Protein AF-A0A0C9ZRX8-F1 (afdb_monomer_lite)

Secondary structure (DSSP, 8-state):
-----------PPP-PPPP-------------------------PPTT-S-TTSB--SSTT----BPP-SS-EEEE----GGGS----EEEE-HHHHHHHHHHHHHHHHHHHHHHHHHHHHHHHHHHS---STTSSSS-------------------------------------------SS-PPPHHHHHHHHHHHHHHHHH-TTS----S--

Sequence (215 aa):
MPSRKQAQLCKCSPYSSPLHPHRTQSHSQRTIMIFFSRKTKTSSLPPGWPSPYHNKCSQRDCLFPNSPQTVKGVYQCRGVPGGFYCEGTYKISSSRAQESERYLKEMAARCRAVEEEQRKRTVSEMRRPDLGHRRRDVGPVHYNALDDRTRSAYGQPPRTVAVRPNETRRPQIAISRRPSYAGHKPSQTQIEQEYMTDQIMMHLYPERQIHPRWI

Foldseek 3Di:
DDDDDDDDDDDDDDDDDDDDDDDDDDDDPPPPPPPPPPPPPQPCQDPPQVDSQFFDWPDPPQNDRHQHALDFDKAADQDQPPNHGDRTITGADNVSSPVSVVVVVVVVVVVVVVVVVVVVVVVVVVVPPPPVVVPPPPPPDPPPDDDDDDDDDDDDDDDDDDDDPDDDPDDDPPDDPDPPPPDDDDDPVVLVVLVVVLVVVCVVCVVDPRDRPPD

Organism: NCBI:txid765257

pLDDT: mean 74.73, std 19.24, range [42.84, 98.44]

Radius of gyration: 34.71 Å; chains: 1; bounding box: 79×66×92 Å

Structure (mmCIF, N/CA/C/O backbone):
data_AF-A0A0C9ZRX8-F1
#
_entry.id   AF-A0A0C9ZRX8-F1
#
loop_
_atom_site.group_PDB
_atom_site.id
_atom_site.type_symbol
_atom_site.label_atom_id
_atom_site.label_alt_id
_atom_site.label_comp_id
_atom_site.label_asym_id
_atom_site.label_entity_id
_atom_site.label_seq_id
_atom_site.pdbx_PDB_ins_code
_atom_site.Cartn_x
_atom_site.Cartn_y
_atom_site.Cartn_z
_atom_site.occupancy
_atom_site.B_iso_or_equiv
_atom_site.auth_seq_id
_atom_site.auth_comp_id
_atom_site.auth_asym_id
_atom_site.auth_atom_id
_atom_site.pdbx_PDB_model_num
ATOM 1 N N . MET A 1 1 ? -3.806 40.643 -25.838 1.00 44.88 1 MET A N 1
ATOM 2 C CA . MET A 1 1 ? -3.869 41.011 -24.407 1.00 44.88 1 MET A CA 1
ATOM 3 C C . MET A 1 1 ? -3.624 39.767 -23.548 1.00 44.88 1 MET A C 1
ATOM 5 O O . MET A 1 1 ? -4.585 39.065 -23.260 1.00 44.88 1 MET A O 1
ATOM 9 N N . PRO A 1 2 ? -2.373 39.400 -23.206 1.00 49.66 2 PRO A N 1
ATOM 10 C CA . PRO A 1 2 ? -2.120 38.228 -22.372 1.00 49.66 2 PRO A CA 1
ATOM 11 C C . PRO A 1 2 ? -2.154 38.586 -20.878 1.00 49.66 2 PRO A C 1
ATOM 13 O O . PRO A 1 2 ? -1.463 39.489 -20.411 1.00 49.66 2 PRO A O 1
ATOM 16 N N . SER A 1 3 ? -2.976 37.844 -20.138 1.00 55.38 3 SER A N 1
ATOM 17 C CA . SER A 1 3 ? -3.181 37.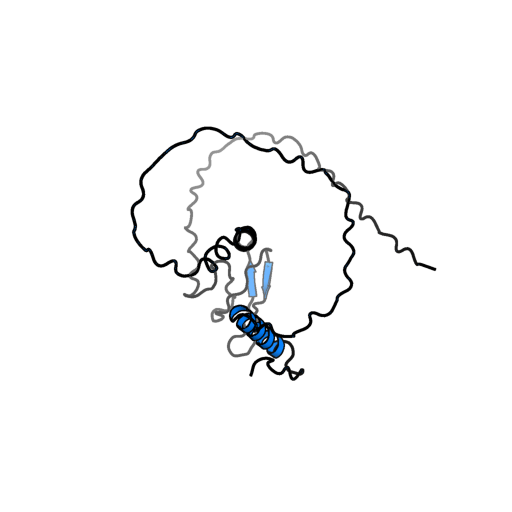959 -18.695 1.00 55.38 3 SER A CA 1
ATOM 18 C C . SER A 1 3 ? -2.001 37.351 -17.925 1.00 55.38 3 SER A C 1
ATOM 20 O O . SER A 1 3 ? -1.803 36.135 -17.932 1.00 55.38 3 SER A O 1
ATOM 22 N N . ARG A 1 4 ? -1.221 38.192 -17.233 1.00 59.25 4 ARG A N 1
ATOM 23 C CA . ARG A 1 4 ? -0.190 37.786 -16.259 1.00 59.25 4 ARG A CA 1
ATOM 24 C C . ARG A 1 4 ? -0.863 37.175 -15.026 1.00 59.25 4 ARG A C 1
ATOM 26 O O . ARG A 1 4 ? -1.506 37.891 -14.265 1.00 59.25 4 ARG A O 1
ATOM 33 N N . LYS A 1 5 ? -0.684 35.873 -14.789 1.00 59.38 5 LYS A N 1
ATOM 34 C CA . LYS A 1 5 ? -0.977 35.258 -13.485 1.00 59.38 5 LYS A CA 1
ATOM 35 C C . LYS A 1 5 ? 0.242 35.419 -12.574 1.00 59.38 5 LYS A C 1
ATOM 37 O O . LYS A 1 5 ? 1.332 34.961 -12.907 1.00 59.38 5 LYS A O 1
ATOM 42 N N . GLN A 1 6 ? 0.043 36.124 -11.463 1.00 57.62 6 GLN A N 1
ATOM 43 C CA . GLN A 1 6 ? 1.016 36.307 -10.388 1.00 57.62 6 GLN A CA 1
ATOM 44 C C . GLN A 1 6 ? 1.270 34.972 -9.679 1.00 57.62 6 GLN A C 1
ATOM 46 O O . GLN A 1 6 ? 0.332 34.290 -9.274 1.00 57.62 6 GLN A O 1
ATOM 51 N N . ALA A 1 7 ? 2.543 34.620 -9.514 1.00 53.75 7 ALA A N 1
ATOM 52 C CA . ALA A 1 7 ? 2.975 33.541 -8.640 1.00 53.75 7 ALA A CA 1
ATOM 53 C C . ALA A 1 7 ? 3.062 34.077 -7.202 1.00 53.75 7 ALA A C 1
ATOM 55 O O . ALA A 1 7 ? 3.871 34.959 -6.910 1.00 53.75 7 ALA A O 1
ATOM 56 N N . GLN A 1 8 ? 2.217 33.562 -6.309 1.00 62.91 8 GLN A N 1
ATOM 57 C CA . GLN A 1 8 ? 2.329 33.785 -4.869 1.00 62.91 8 GLN A CA 1
ATOM 58 C C . GLN A 1 8 ? 3.505 32.967 -4.325 1.00 62.91 8 GLN A C 1
ATOM 60 O O . GLN A 1 8 ? 3.462 31.739 -4.291 1.00 62.91 8 GLN A O 1
ATOM 65 N N . LEU A 1 9 ? 4.562 33.662 -3.900 1.00 57.22 9 LEU A N 1
ATOM 66 C CA . LEU A 1 9 ? 5.625 33.092 -3.079 1.00 57.22 9 LEU A CA 1
ATOM 67 C C . LEU A 1 9 ? 5.077 32.776 -1.679 1.00 57.22 9 LEU A C 1
ATOM 69 O O . LEU A 1 9 ? 4.759 33.683 -0.908 1.00 57.22 9 LEU A O 1
ATOM 73 N N . CYS A 1 10 ? 5.039 31.493 -1.327 1.00 50.34 10 CYS A N 1
ATOM 74 C CA . CYS A 1 10 ? 4.860 31.045 0.050 1.00 50.34 10 CYS A CA 1
ATOM 75 C C . CYS A 1 10 ? 6.115 31.386 0.869 1.00 50.34 10 CYS A C 1
ATOM 77 O O . CYS A 1 10 ? 7.177 30.792 0.686 1.00 50.34 10 CYS A O 1
ATOM 79 N N . LYS A 1 11 ? 5.990 32.355 1.782 1.00 55.03 11 LYS A N 1
ATOM 80 C CA . LYS A 1 11 ? 7.009 32.683 2.785 1.00 55.03 11 LYS A CA 1
ATOM 81 C C . LYS A 1 11 ? 7.043 31.573 3.839 1.00 55.03 11 LYS A C 1
ATOM 83 O O . LYS A 1 11 ? 6.098 31.423 4.608 1.00 55.03 11 LYS A O 1
ATOM 88 N N . CYS A 1 12 ? 8.126 30.802 3.880 1.00 43.06 12 CYS A N 1
ATOM 89 C CA . CYS A 1 12 ? 8.420 29.922 5.008 1.00 43.06 12 CYS A CA 1
ATOM 90 C C . CYS A 1 12 ? 8.906 30.783 6.181 1.00 43.06 12 CYS A C 1
ATOM 92 O O . CYS A 1 12 ? 9.910 31.484 6.061 1.00 43.06 12 CYS A O 1
ATOM 94 N N . SER A 1 13 ? 8.168 30.754 7.288 1.00 58.28 13 SER A N 1
ATOM 95 C CA . SER A 1 13 ? 8.536 31.415 8.542 1.00 58.28 13 SER A CA 1
ATOM 96 C C . SER A 1 13 ? 9.528 30.534 9.318 1.00 58.28 13 SER A C 1
ATOM 98 O O . SER A 1 13 ? 9.243 29.345 9.491 1.00 58.28 13 SER A O 1
ATOM 100 N N . PRO A 1 14 ? 10.678 31.051 9.785 1.00 62.19 14 PRO A N 1
ATOM 101 C CA . PRO A 1 14 ? 11.584 30.294 10.637 1.00 62.19 14 PRO A CA 1
ATOM 102 C C . PRO A 1 14 ? 11.031 30.247 12.067 1.00 62.19 14 PRO A C 1
ATOM 104 O O . PRO A 1 14 ? 10.885 31.269 12.734 1.00 62.19 14 PRO A O 1
ATOM 107 N N . TYR 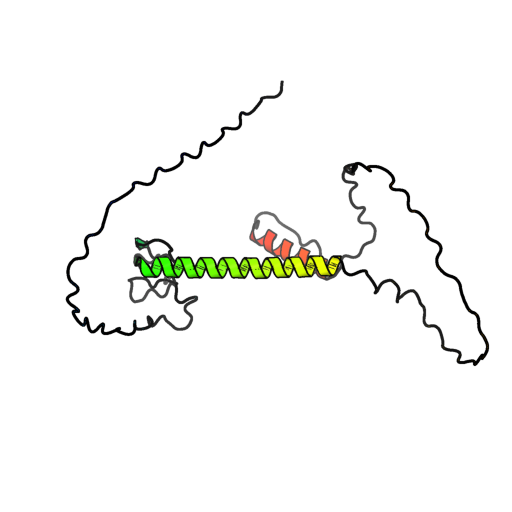A 1 15 ? 10.708 29.041 12.533 1.00 53.38 15 TYR A N 1
ATOM 108 C CA . TYR A 1 15 ? 10.350 28.781 13.923 1.00 53.38 15 TYR A CA 1
ATOM 109 C C . TYR A 1 15 ? 11.575 29.013 14.818 1.00 53.38 15 TYR A C 1
ATOM 111 O O . TYR A 1 15 ? 12.566 28.289 14.739 1.00 53.38 15 TYR A O 1
ATOM 119 N N . SER A 1 16 ? 11.484 30.032 15.667 1.00 55.81 16 SER A N 1
ATOM 120 C CA . SER A 1 16 ? 12.405 30.304 16.765 1.00 55.81 16 SER A CA 1
ATOM 121 C C . SER A 1 16 ? 12.321 29.195 17.816 1.00 55.81 16 SER A C 1
ATOM 123 O O . SER A 1 16 ? 11.257 28.947 18.385 1.00 55.81 16 SER A O 1
ATOM 125 N N . SER A 1 17 ? 13.445 28.536 18.093 1.00 60.28 17 SER A N 1
ATOM 126 C CA . SER A 1 17 ? 13.58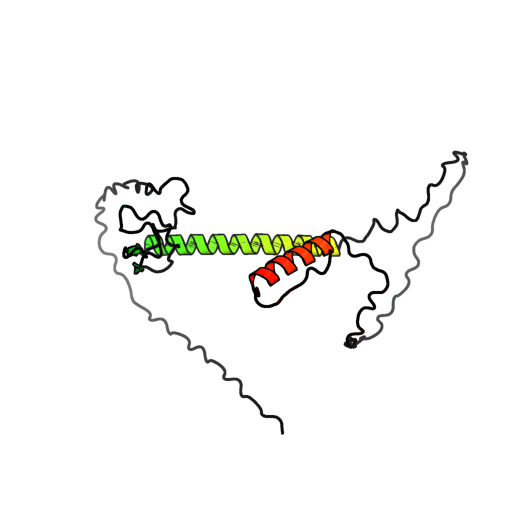3 27.577 19.193 1.00 60.28 17 SER A CA 1
ATOM 127 C C . SER A 1 17 ? 13.720 28.304 20.540 1.00 60.28 17 SER A C 1
ATOM 129 O O . SER A 1 17 ? 14.569 29.191 20.648 1.00 60.28 17 SER A O 1
ATOM 131 N N . PRO A 1 18 ? 12.973 27.920 21.593 1.00 65.06 18 PRO A N 1
ATOM 132 C CA . PRO A 1 18 ? 13.229 28.389 22.949 1.00 65.06 18 PRO A CA 1
ATOM 133 C C . PRO A 1 18 ? 14.404 27.628 23.576 1.00 65.06 18 PRO A C 1
ATOM 135 O O . PRO A 1 18 ? 14.411 26.397 23.637 1.00 65.06 18 PRO A O 1
ATOM 138 N N . LEU A 1 19 ? 15.382 28.378 24.082 1.00 61.59 19 LEU A N 1
ATOM 139 C CA . LEU A 1 19 ? 16.383 27.908 25.036 1.00 61.59 19 LEU A CA 1
ATOM 140 C C . LEU A 1 19 ? 15.685 27.605 26.370 1.00 61.59 19 LEU A C 1
ATOM 142 O O . LEU A 1 19 ? 15.079 28.500 26.955 1.00 61.59 19 LEU A O 1
ATOM 146 N N . HIS A 1 20 ? 15.797 26.370 26.866 1.00 55.44 20 HIS A N 1
ATOM 147 C CA . HIS A 1 20 ? 15.449 26.038 28.250 1.00 55.44 20 HIS A CA 1
ATOM 148 C C . HIS A 1 20 ? 16.690 25.643 29.068 1.00 55.44 20 HIS A C 1
ATOM 150 O O . HIS A 1 20 ? 17.634 25.073 28.514 1.00 55.44 20 HIS A O 1
ATOM 156 N N . PRO A 1 21 ? 16.697 25.966 30.376 1.00 64.31 21 PRO A N 1
ATOM 157 C CA . PRO A 1 21 ? 17.898 26.042 31.193 1.00 64.31 21 PRO A CA 1
ATOM 158 C C . PRO A 1 21 ? 18.238 24.745 31.943 1.00 64.31 21 PRO A C 1
ATOM 160 O O . PRO A 1 21 ? 17.415 23.852 32.129 1.00 64.31 21 PRO A O 1
ATOM 163 N N . HIS A 1 22 ? 19.499 24.720 32.380 1.00 53.28 22 HIS A N 1
ATOM 164 C CA . HIS A 1 22 ? 20.149 23.904 33.407 1.00 53.28 22 HIS A CA 1
ATOM 165 C C . HIS A 1 22 ? 19.280 22.911 34.198 1.00 53.28 22 HIS A C 1
ATOM 167 O O . HIS A 1 22 ? 18.469 23.277 35.047 1.00 53.28 22 HIS A O 1
ATOM 173 N N . ARG A 1 23 ? 19.588 21.622 34.006 1.00 58.38 23 ARG A N 1
ATOM 174 C CA . ARG A 1 23 ? 19.149 20.514 34.857 1.00 58.38 23 ARG A CA 1
ATOM 175 C C . ARG A 1 23 ? 20.171 20.300 35.975 1.00 58.38 23 ARG A C 1
ATOM 177 O O . ARG A 1 23 ? 21.297 19.880 35.717 1.00 58.38 23 ARG A O 1
ATOM 184 N N . THR A 1 24 ? 19.770 20.583 37.207 1.00 58.72 24 THR A N 1
ATOM 185 C CA . THR A 1 24 ? 20.505 20.239 38.426 1.00 58.72 24 THR A CA 1
ATOM 186 C C . THR A 1 24 ? 20.526 18.719 38.621 1.00 58.72 24 THR A C 1
ATOM 188 O O . THR A 1 24 ? 19.522 18.026 38.448 1.00 58.72 24 THR A O 1
ATOM 191 N N . GLN A 1 25 ? 21.707 18.183 38.936 1.00 56.34 25 GLN A N 1
ATOM 192 C CA . GL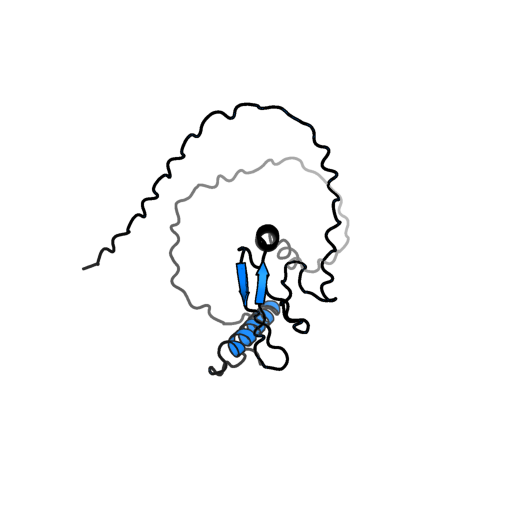N A 1 25 ? 21.912 16.782 39.296 1.00 56.34 25 GLN A CA 1
ATOM 193 C C . GLN A 1 25 ? 21.434 16.566 40.737 1.00 56.34 25 GLN A C 1
ATOM 195 O O . GLN A 1 25 ? 22.076 17.037 41.671 1.00 56.34 25 GLN A O 1
ATOM 200 N N . SER A 1 26 ? 20.336 15.833 40.932 1.00 56.06 26 SER A N 1
ATOM 201 C CA . SER A 1 26 ? 19.956 15.315 42.249 1.00 56.06 26 SER A CA 1
ATOM 202 C C . SER A 1 26 ? 19.976 13.788 42.248 1.00 56.06 26 SER A C 1
ATOM 204 O O . SER A 1 26 ? 19.145 13.140 41.616 1.00 56.06 26 SER A O 1
ATOM 206 N N . HIS A 1 27 ? 20.947 13.255 42.984 1.00 51.69 27 HIS A N 1
ATOM 207 C CA . HIS A 1 27 ? 20.868 12.038 43.788 1.00 51.69 27 HIS A CA 1
ATOM 208 C C . HIS A 1 27 ? 20.319 10.765 43.110 1.00 51.69 27 HIS A C 1
ATOM 210 O O . HIS A 1 27 ? 19.132 10.449 43.128 1.00 51.69 27 HIS A O 1
ATOM 216 N N . SER A 1 28 ? 21.254 9.979 42.572 1.00 55.22 28 SER A N 1
ATOM 217 C CA . SER A 1 28 ? 21.051 8.628 42.049 1.00 55.22 28 SER A CA 1
ATOM 218 C C . SER A 1 28 ? 20.851 7.618 43.189 1.00 55.22 28 SER A C 1
ATOM 220 O O . SER A 1 28 ? 21.789 6.921 43.576 1.00 55.22 28 SER A O 1
ATOM 222 N N . GLN A 1 29 ? 19.621 7.472 43.684 1.00 61.34 29 GLN A N 1
ATOM 223 C CA . GLN A 1 29 ? 19.220 6.221 44.330 1.00 61.34 29 GLN A CA 1
ATOM 224 C C . GLN A 1 29 ? 18.995 5.175 43.230 1.00 61.34 29 GLN A C 1
ATOM 226 O O . GLN A 1 29 ? 18.046 5.252 42.451 1.00 61.34 29 GLN A O 1
ATOM 231 N N . ARG A 1 30 ? 19.924 4.218 43.118 1.00 59.44 30 ARG A N 1
ATOM 232 C CA . ARG A 1 30 ? 19.828 3.067 42.210 1.00 59.44 30 ARG A CA 1
ATOM 233 C C . ARG A 1 30 ? 18.758 2.103 42.726 1.00 59.44 30 ARG A C 1
ATOM 235 O O . ARG A 1 30 ? 19.070 1.081 43.328 1.00 59.44 30 ARG A O 1
ATOM 242 N N . THR A 1 31 ? 17.490 2.413 42.483 1.00 63.62 31 THR A N 1
ATOM 243 C CA . THR A 1 31 ? 16.425 1.413 42.562 1.00 63.62 31 THR A CA 1
ATOM 244 C C . THR A 1 31 ? 16.659 0.419 41.429 1.00 63.62 31 THR A C 1
ATOM 246 O O . THR A 1 31 ? 16.511 0.756 40.253 1.00 63.62 31 THR A O 1
ATOM 249 N N . ILE A 1 32 ? 17.068 -0.803 41.776 1.00 56.53 32 ILE A N 1
ATOM 250 C CA . ILE A 1 32 ? 17.116 -1.943 40.858 1.00 56.53 32 ILE A CA 1
ATOM 251 C C . ILE A 1 32 ? 15.662 -2.274 40.511 1.00 56.53 32 ILE A C 1
ATOM 253 O O . ILE A 1 32 ? 15.016 -3.112 41.132 1.00 56.53 32 ILE A O 1
ATOM 257 N N . MET A 1 33 ? 15.113 -1.549 39.539 1.00 63.91 33 MET A N 1
ATOM 258 C CA . MET A 1 33 ? 13.872 -1.915 38.879 1.00 63.91 33 MET A CA 1
ATOM 259 C C . MET A 1 33 ? 14.194 -3.182 38.096 1.00 63.91 33 MET A C 1
ATOM 261 O O . MET A 1 33 ? 14.762 -3.124 37.006 1.00 63.91 33 MET A O 1
ATOM 265 N N . ILE A 1 34 ? 13.896 -4.337 38.690 1.00 61.91 34 ILE A N 1
ATOM 266 C CA . ILE A 1 34 ? 13.874 -5.619 37.992 1.00 61.91 34 ILE A CA 1
ATOM 267 C C . ILE A 1 34 ? 12.776 -5.485 36.935 1.00 61.91 34 ILE A C 1
ATOM 269 O O . ILE A 1 34 ? 11.598 -5.747 37.179 1.00 61.91 34 ILE A O 1
ATOM 273 N N . PHE A 1 35 ? 13.158 -4.987 35.759 1.00 58.03 35 PHE A N 1
ATOM 274 C CA . PHE A 1 35 ? 12.325 -4.994 34.575 1.00 58.03 35 PHE A CA 1
ATOM 275 C C . PHE A 1 35 ? 12.169 -6.457 34.189 1.00 58.03 35 PHE A C 1
ATOM 277 O O . PHE A 1 35 ? 12.980 -7.027 33.461 1.00 58.03 35 PHE A O 1
ATOM 284 N N . PHE A 1 36 ? 11.108 -7.078 34.700 1.00 60.22 36 PHE A N 1
ATOM 285 C CA . PHE A 1 36 ? 10.533 -8.250 34.075 1.00 60.22 36 PHE A CA 1
ATOM 286 C C . PHE A 1 36 ? 10.137 -7.823 32.664 1.00 60.22 36 PHE A C 1
ATOM 288 O O . PHE A 1 36 ? 9.025 -7.344 32.435 1.00 60.22 36 PHE A O 1
ATOM 295 N N . SER A 1 37 ? 11.078 -7.960 31.729 1.00 55.59 37 SER A N 1
ATOM 296 C CA . SER A 1 37 ? 10.858 -7.917 30.293 1.00 55.59 37 SER A CA 1
ATOM 297 C C . SER A 1 37 ? 9.909 -9.059 29.977 1.00 55.59 37 SER A C 1
ATOM 299 O O . SER A 1 37 ? 10.321 -10.153 29.591 1.00 55.59 37 SER A O 1
ATOM 301 N N . ARG A 1 38 ? 8.616 -8.830 30.234 1.00 63.84 38 ARG A N 1
ATOM 302 C CA . ARG A 1 38 ? 7.536 -9.699 29.796 1.00 63.84 38 ARG A CA 1
ATOM 303 C C . ARG A 1 38 ? 7.706 -9.734 28.293 1.00 63.84 38 ARG A C 1
ATOM 305 O O . ARG A 1 38 ? 7.379 -8.751 27.632 1.00 63.84 38 ARG A O 1
ATOM 312 N N . LYS A 1 39 ? 8.301 -10.822 27.790 1.00 58.47 39 LYS A N 1
ATOM 313 C CA . LYS A 1 39 ? 8.404 -11.110 26.361 1.00 58.47 39 LYS A CA 1
ATOM 314 C C . LYS A 1 39 ? 7.028 -10.800 25.806 1.00 58.47 39 LYS A C 1
ATOM 316 O O . LYS A 1 39 ? 6.049 -11.424 26.224 1.00 58.47 39 LYS A O 1
ATOM 321 N N . THR A 1 40 ? 6.941 -9.739 25.010 1.00 59.38 40 THR A N 1
ATOM 322 C CA . THR A 1 40 ? 5.691 -9.318 24.402 1.00 59.38 40 THR A CA 1
ATOM 323 C C . THR A 1 40 ? 5.203 -10.546 23.665 1.00 59.38 40 THR A C 1
ATOM 325 O O . THR A 1 40 ? 5.886 -11.027 22.766 1.00 59.38 40 THR A O 1
ATOM 328 N N . LYS A 1 41 ? 4.106 -11.151 24.145 1.00 61.88 41 LYS A N 1
ATOM 329 C CA . LYS A 1 41 ? 3.517 -12.314 23.486 1.00 61.88 41 LYS A CA 1
ATOM 330 C C . LYS A 1 41 ? 3.282 -11.855 22.061 1.00 61.88 41 LYS A C 1
ATOM 332 O O . LYS A 1 41 ? 2.459 -10.962 21.856 1.00 61.88 41 LYS A O 1
ATOM 337 N N . THR A 1 42 ? 4.081 -12.369 21.128 1.00 61.88 42 THR A N 1
ATOM 338 C CA . THR A 1 42 ? 3.953 -12.103 19.702 1.00 61.88 42 THR A CA 1
ATOM 339 C C . THR A 1 42 ? 2.488 -12.347 19.420 1.00 61.88 42 THR A C 1
ATOM 341 O O . THR A 1 42 ? 2.012 -13.456 19.669 1.00 61.88 42 THR A O 1
ATOM 344 N N . SER A 1 43 ? 1.736 -11.284 19.113 1.00 62.09 43 SER A N 1
ATOM 345 C CA . SER A 1 43 ? 0.282 -11.391 19.040 1.00 62.09 43 SER A CA 1
ATOM 346 C C . SER A 1 43 ? -0.016 -12.551 18.109 1.00 62.09 43 SER A C 1
ATOM 348 O O . SER A 1 43 ? 0.500 -12.544 16.989 1.00 62.09 43 SER A O 1
ATOM 350 N N . SER A 1 44 ? -0.750 -13.554 18.591 1.00 71.75 44 SER A N 1
ATOM 351 C CA . SER A 1 44 ? -1.105 -14.744 17.823 1.00 71.75 44 SER A CA 1
ATOM 352 C C . SER A 1 44 ? -2.096 -14.327 16.740 1.00 71.75 44 SER A C 1
ATOM 354 O O . SER A 1 44 ? -3.308 -14.511 16.862 1.00 71.75 44 SER A O 1
ATOM 356 N N . LEU A 1 45 ? -1.584 -13.629 15.731 1.00 82.00 45 LEU A N 1
A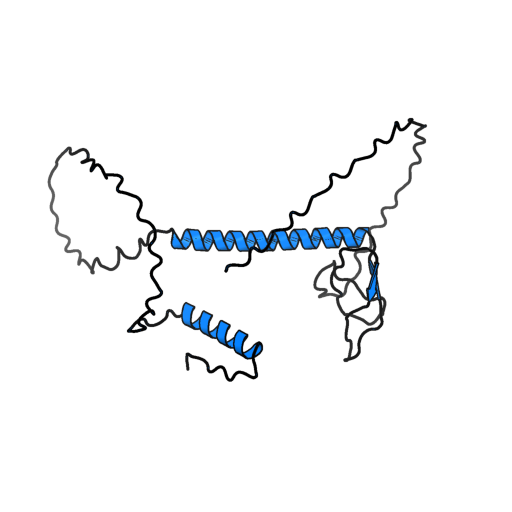TOM 357 C CA . LEU A 1 45 ? -2.321 -13.309 14.531 1.00 82.00 45 LEU A CA 1
ATOM 358 C C . LEU A 1 45 ? -2.604 -14.640 13.827 1.00 82.00 45 LEU A C 1
ATOM 360 O O . LEU A 1 45 ? -1.743 -15.526 13.846 1.00 82.00 45 LEU A O 1
ATOM 364 N N . PRO A 1 46 ? -3.801 -14.809 13.251 1.00 83.56 46 PRO A N 1
ATOM 365 C CA . PRO A 1 46 ? -4.129 -16.003 12.492 1.00 83.56 46 PRO A CA 1
ATOM 366 C C . PRO A 1 46 ? -3.079 -16.308 11.409 1.00 83.56 46 PRO A C 1
ATOM 368 O O . PRO A 1 46 ? -2.515 -15.374 10.825 1.00 83.56 46 PRO A O 1
ATOM 371 N N . PRO A 1 47 ? -2.821 -17.593 11.108 1.00 85.00 47 PRO A N 1
ATOM 372 C CA . PRO A 1 47 ? -2.007 -17.978 9.960 1.00 85.00 47 PRO A CA 1
ATOM 373 C C . PRO A 1 47 ? -2.542 -17.316 8.682 1.00 85.00 47 PRO A C 1
ATOM 375 O O . PRO A 1 47 ? -3.749 -17.300 8.457 1.00 85.00 47 PRO A O 1
ATOM 378 N N . GLY A 1 48 ? -1.660 -16.742 7.861 1.00 86.38 48 GLY A N 1
ATOM 379 C CA . GLY A 1 48 ? -2.054 -16.035 6.633 1.00 86.38 48 GLY A CA 1
ATOM 380 C C . GLY A 1 48 ? -2.345 -14.539 6.801 1.00 86.38 48 GLY A C 1
ATOM 381 O O . GLY A 1 48 ? -2.777 -13.892 5.850 1.00 86.38 48 GLY A O 1
ATOM 382 N N . TRP A 1 49 ? -2.086 -13.955 7.976 1.00 90.81 49 TRP A N 1
ATOM 383 C CA . TRP A 1 49 ? -2.149 -12.501 8.133 1.00 90.81 49 TRP A CA 1
ATOM 384 C C . TRP A 1 49 ? -1.134 -11.810 7.200 1.00 90.81 49 TRP A C 1
ATOM 386 O O . TRP A 1 49 ? 0.047 -12.160 7.235 1.00 90.81 49 TRP A O 1
ATOM 396 N N . PRO A 1 50 ? -1.539 -10.807 6.398 1.00 92.62 50 PRO A N 1
ATOM 397 C CA . PRO A 1 50 ? -0.704 -10.270 5.317 1.00 92.62 50 PRO A CA 1
ATOM 398 C C . PRO A 1 50 ? 0.569 -9.580 5.816 1.00 92.62 50 PRO A C 1
ATOM 400 O O . PRO A 1 50 ? 1.584 -9.551 5.128 1.00 92.62 50 PRO A O 1
ATOM 403 N N . SER A 1 51 ? 0.530 -8.996 7.014 1.00 90.44 51 SER A N 1
ATOM 404 C CA . SER A 1 51 ? 1.729 -8.493 7.683 1.00 90.44 51 SER A CA 1
ATOM 405 C C . SER A 1 51 ? 1.491 -8.348 9.187 1.00 90.44 51 SER A C 1
ATOM 407 O O . SER A 1 51 ? 0.356 -8.078 9.595 1.00 90.44 51 SER A O 1
ATOM 409 N N . PRO A 1 52 ? 2.541 -8.440 10.023 1.00 89.56 52 PRO A N 1
ATOM 410 C CA . PRO A 1 52 ? 2.425 -8.294 11.477 1.00 89.56 52 PRO A CA 1
ATOM 411 C C . PRO A 1 52 ? 1.939 -6.901 11.923 1.00 89.56 52 PRO A C 1
ATOM 413 O O . PRO A 1 52 ? 1.518 -6.731 13.071 1.00 89.56 52 PRO A O 1
ATOM 416 N N . TYR A 1 53 ? 1.973 -5.911 11.023 1.00 93.50 53 TYR A N 1
ATOM 417 C CA . TYR A 1 53 ? 1.547 -4.530 11.270 1.00 93.50 53 TYR A CA 1
ATOM 418 C C . TYR A 1 53 ? 0.071 -4.274 10.946 1.00 93.50 53 TYR A C 1
ATOM 420 O O . TYR A 1 53 ? -0.454 -3.214 11.290 1.00 93.50 53 TYR A O 1
ATOM 428 N N . HIS A 1 54 ? -0.621 -5.234 10.325 1.00 95.12 54 HIS A N 1
ATOM 429 C CA . HIS A 1 54 ? -2.073 -5.154 10.197 1.00 95.12 54 HIS A CA 1
ATOM 430 C C . HIS A 1 54 ? -2.729 -5.272 11.575 1.00 95.12 54 HIS A C 1
ATOM 432 O O . HIS A 1 54 ? -2.222 -5.938 12.484 1.00 95.12 54 HIS A O 1
ATOM 438 N N . ASN A 1 55 ? -3.861 -4.601 11.749 1.00 94.75 55 ASN A N 1
ATOM 439 C CA . ASN A 1 55 ? -4.499 -4.444 13.049 1.00 94.75 55 ASN A CA 1
ATOM 440 C C . ASN A 1 55 ? -5.753 -5.311 13.152 1.00 94.75 55 ASN A C 1
ATOM 442 O O . ASN A 1 55 ? -6.641 -5.262 12.296 1.00 94.75 55 ASN A O 1
ATOM 446 N N . LYS A 1 56 ? -5.827 -6.108 14.223 1.00 94.94 56 LYS A N 1
ATOM 447 C CA . LYS A 1 56 ? -7.005 -6.923 14.519 1.00 94.94 56 LYS A CA 1
ATOM 448 C C . LYS A 1 56 ? -8.119 -6.031 15.064 1.00 94.94 56 LYS A C 1
ATOM 450 O O . LYS A 1 56 ? -7.880 -5.189 15.929 1.00 94.94 56 LYS A O 1
ATOM 455 N N . CYS A 1 57 ? -9.328 -6.246 14.563 1.00 96.31 57 CYS A N 1
ATOM 456 C CA . CYS A 1 57 ? -10.535 -5.631 15.097 1.00 96.31 57 CYS A CA 1
ATOM 457 C C . CYS A 1 57 ? -10.802 -6.078 16.549 1.00 96.31 57 CYS A C 1
ATOM 459 O O . CYS A 1 57 ? -10.424 -7.184 16.946 1.00 96.31 57 CYS A O 1
ATOM 461 N N . SER A 1 58 ? -11.480 -5.234 17.329 1.00 96.12 58 SER A N 1
ATOM 462 C CA . SER A 1 58 ? -11.962 -5.551 18.677 1.00 96.12 58 SER A CA 1
ATOM 463 C C . SER A 1 58 ? -13.005 -6.664 18.680 1.00 96.12 58 SER A C 1
ATOM 465 O O . SER A 1 58 ? -13.114 -7.383 19.669 1.00 96.12 58 SER A O 1
ATOM 467 N N . GLN A 1 59 ? -13.758 -6.819 17.587 1.00 95.06 59 GLN A N 1
ATOM 468 C CA . GLN A 1 59 ? -14.722 -7.904 17.435 1.00 95.06 59 GLN A CA 1
ATOM 469 C C . GLN A 1 59 ? -13.983 -9.240 17.329 1.00 95.06 59 GLN A C 1
ATOM 471 O O . GLN A 1 59 ? -13.038 -9.385 16.544 1.00 95.06 59 GLN A O 1
ATOM 476 N N . ARG A 1 60 ? -14.395 -10.214 18.149 1.00 91.06 60 ARG A N 1
ATOM 477 C CA . ARG A 1 60 ? -13.699 -11.502 18.292 1.00 91.06 60 ARG A CA 1
ATOM 478 C C . ARG A 1 60 ? -13.604 -12.234 16.955 1.00 91.06 60 ARG A C 1
ATOM 480 O O . ARG A 1 60 ? -12.494 -12.618 16.578 1.00 91.06 60 ARG A O 1
ATOM 487 N N . ASP A 1 61 ? -14.725 -12.288 16.240 1.00 90.88 61 ASP A N 1
ATOM 488 C CA . ASP A 1 61 ? -14.919 -13.084 15.021 1.00 90.88 61 ASP A CA 1
ATOM 489 C C . ASP A 1 61 ? -14.589 -12.316 13.733 1.00 90.88 61 ASP A C 1
ATOM 491 O O . ASP A 1 61 ? -14.621 -12.860 12.632 1.00 90.88 61 ASP A O 1
ATOM 495 N N . CYS A 1 62 ? -14.205 -11.042 13.847 1.00 92.81 62 CYS A N 1
ATOM 496 C CA . CYS A 1 62 ? -13.751 -10.272 12.700 1.00 92.81 62 CYS A CA 1
ATOM 497 C C . CYS A 1 62 ? -12.297 -10.633 12.356 1.00 92.81 62 CYS A C 1
ATOM 499 O O . CYS A 1 62 ? -11.351 -10.181 13.011 1.00 92.81 62 CYS A O 1
ATOM 501 N N . LEU A 1 63 ? -12.126 -11.404 11.280 1.00 92.69 63 LEU A N 1
ATOM 502 C CA . LEU A 1 63 ? -10.825 -11.813 10.730 1.00 92.69 63 LEU A CA 1
ATOM 503 C C . LEU A 1 63 ? -10.260 -10.838 9.686 1.00 92.69 63 LEU A C 1
ATOM 505 O O . LEU A 1 63 ? -9.255 -11.126 9.046 1.00 92.69 63 LEU A O 1
ATOM 509 N N . PHE A 1 64 ? -10.889 -9.677 9.507 1.00 95.12 64 PHE A N 1
ATOM 510 C CA . PHE A 1 64 ? -10.432 -8.697 8.532 1.00 95.12 64 PHE A CA 1
ATOM 511 C C . PHE A 1 64 ? -9.102 -8.037 8.956 1.00 95.12 64 PHE A C 1
ATOM 513 O O . PHE A 1 64 ? -9.029 -7.460 10.051 1.00 95.12 64 PHE A O 1
ATOM 520 N N . PRO A 1 65 ? -8.060 -8.062 8.103 1.00 96.06 65 PRO A N 1
ATOM 521 C CA . PRO A 1 65 ? -6.777 -7.437 8.398 1.00 96.06 65 PRO A CA 1
ATOM 522 C C . PRO A 1 65 ? -6.841 -5.930 8.113 1.00 96.06 65 PRO A C 1
ATOM 524 O O . PRO A 1 65 ? -6.614 -5.483 6.991 1.00 96.06 65 PRO A O 1
ATOM 527 N N . ASN A 1 66 ? -7.123 -5.112 9.131 1.00 96.44 66 ASN A N 1
ATOM 528 C CA . ASN A 1 66 ? -7.146 -3.657 8.941 1.00 96.44 66 ASN A CA 1
ATOM 529 C C . ASN A 1 66 ? -5.741 -3.132 8.624 1.00 96.44 66 ASN A C 1
ATOM 531 O O . ASN A 1 66 ? -4.760 -3.559 9.242 1.00 96.44 66 ASN A O 1
ATOM 535 N N . SER A 1 67 ? -5.649 -2.178 7.697 1.00 96.62 67 SER A N 1
ATOM 536 C CA . SER A 1 67 ? -4.375 -1.609 7.255 1.00 96.62 67 SER A CA 1
ATOM 537 C C . SER A 1 67 ? -3.563 -1.007 8.417 1.00 96.62 67 SER A C 1
ATOM 539 O O . SER A 1 67 ? -4.148 -0.508 9.391 1.00 96.62 67 SER A O 1
ATOM 541 N N . PRO A 1 68 ? -2.220 -1.024 8.330 1.00 96.81 68 PRO A N 1
ATOM 542 C CA . PRO A 1 68 ? -1.360 -0.340 9.290 1.00 96.81 68 PRO A CA 1
ATOM 543 C C . PRO A 1 68 ? -1.709 1.152 9.394 1.00 96.81 68 PRO A C 1
ATOM 545 O O . PRO A 1 68 ? -1.962 1.805 8.384 1.00 96.81 68 PRO A O 1
ATOM 548 N N . GLN A 1 69 ? -1.706 1.692 10.614 1.00 97.81 69 GLN A N 1
ATOM 549 C CA . GLN A 1 69 ? -1.944 3.112 10.885 1.00 97.81 69 GLN A CA 1
ATOM 550 C C . GLN A 1 69 ? -0.681 3.717 11.492 1.00 97.81 69 GLN A C 1
ATOM 552 O O . GLN A 1 69 ? -0.118 3.163 12.435 1.00 97.81 69 GLN A O 1
ATOM 557 N N . THR A 1 70 ? -0.241 4.857 10.965 1.00 97.94 70 THR A N 1
ATOM 558 C CA . THR A 1 70 ? 0.970 5.565 11.420 1.00 97.94 70 THR A CA 1
ATOM 559 C C . THR A 1 70 ? 0.695 6.590 12.515 1.00 97.94 70 THR A C 1
ATOM 561 O O . THR A 1 70 ? 1.620 7.214 13.027 1.00 97.94 70 THR A O 1
ATOM 564 N N . VAL A 1 71 ? -0.570 6.761 12.899 1.00 98.25 71 VAL A N 1
ATOM 565 C CA . VAL A 1 71 ? -1.003 7.708 13.926 1.00 98.25 71 VAL A CA 1
ATOM 566 C C . VAL A 1 71 ? -1.662 6.938 15.071 1.00 98.25 71 VAL A C 1
ATOM 568 O O . VAL A 1 71 ? -2.364 5.947 14.871 1.00 98.25 71 VAL A O 1
ATOM 571 N N . LYS A 1 72 ? -1.392 7.371 16.306 1.00 98.44 72 LYS A N 1
ATOM 572 C CA . LYS A 1 72 ? -2.032 6.831 17.510 1.00 98.44 72 LYS A CA 1
ATOM 573 C C . LYS A 1 72 ? -3.511 7.218 17.503 1.00 98.44 72 LYS A C 1
ATOM 575 O O . LYS A 1 72 ? -3.830 8.395 17.367 1.00 98.44 72 LYS A O 1
ATOM 580 N N . GLY A 1 73 ? -4.402 6.265 17.755 1.00 98.31 73 GLY A N 1
ATOM 581 C CA . GLY A 1 73 ? -5.833 6.553 17.791 1.00 98.31 73 GLY A CA 1
ATOM 582 C C . GLY A 1 73 ? -6.713 5.319 17.920 1.00 98.31 73 GLY A C 1
ATOM 583 O O . GLY A 1 73 ? -6.227 4.197 18.082 1.00 98.31 73 GLY A O 1
ATOM 584 N N . VAL A 1 74 ? -8.021 5.550 17.858 1.00 98.44 74 VAL A N 1
ATOM 585 C CA . VAL A 1 74 ? -9.037 4.506 17.724 1.00 98.44 74 VAL A CA 1
ATOM 586 C C . VAL A 1 74 ? -9.641 4.641 16.336 1.00 98.44 74 VAL A C 1
ATOM 588 O O . VAL A 1 74 ? -10.069 5.726 15.955 1.00 98.44 74 VAL A O 1
ATOM 591 N N . TYR A 1 75 ? -9.648 3.549 15.585 1.00 98.31 75 TYR A N 1
ATOM 592 C CA . TYR A 1 75 ? -10.080 3.524 14.194 1.00 98.31 75 TYR A CA 1
ATOM 593 C C . TYR A 1 75 ? -11.224 2.534 14.017 1.00 98.31 75 TYR A C 1
ATOM 595 O O . TYR A 1 75 ? -11.288 1.519 14.713 1.00 98.31 75 TYR A O 1
ATOM 603 N N . GLN A 1 76 ? -12.117 2.822 13.073 1.00 98.06 76 GLN A N 1
ATOM 604 C CA . GLN A 1 76 ? -13.199 1.916 12.697 1.00 98.06 76 GLN A CA 1
ATOM 605 C C . GLN A 1 76 ? -12.665 0.770 11.839 1.00 98.06 76 GLN A C 1
ATOM 607 O O . GLN A 1 76 ? -11.804 0.967 10.973 1.00 98.06 76 GLN A O 1
ATOM 612 N N . CYS A 1 77 ? -13.169 -0.436 12.088 1.00 97.62 77 CYS A N 1
ATOM 613 C CA . CYS A 1 77 ? -12.878 -1.585 11.254 1.00 97.62 77 CYS A CA 1
ATOM 614 C C . CYS A 1 77 ? -13.514 -1.406 9.874 1.00 97.62 77 CYS A C 1
ATOM 616 O O . CYS A 1 77 ? -14.634 -0.928 9.754 1.00 97.62 77 CYS A O 1
ATOM 618 N N . ARG A 1 78 ? -12.791 -1.801 8.824 1.00 96.25 78 ARG A N 1
ATOM 619 C CA . ARG A 1 78 ? -13.294 -1.761 7.439 1.00 96.25 78 ARG A CA 1
ATOM 620 C C . ARG A 1 78 ? -13.692 -3.138 6.907 1.00 96.25 78 ARG A C 1
ATOM 622 O O . ARG A 1 78 ? -13.858 -3.306 5.705 1.00 96.25 78 ARG A O 1
ATOM 629 N N . GLY A 1 79 ? -13.781 -4.131 7.790 1.00 95.50 79 GLY A N 1
ATOM 630 C CA . GLY A 1 79 ? -14.140 -5.491 7.409 1.00 95.50 79 GLY A CA 1
ATOM 631 C C . GLY A 1 79 ? -15.607 -5.609 7.041 1.00 95.50 79 GLY A C 1
ATOM 632 O O . GLY A 1 79 ? -16.437 -4.921 7.625 1.00 95.50 79 GLY A O 1
ATOM 633 N N . VAL A 1 80 ? -15.912 -6.512 6.109 1.00 93.81 80 VAL A N 1
ATOM 634 C CA . VAL A 1 80 ? -17.284 -6.811 5.679 1.00 93.81 80 VAL A CA 1
ATOM 635 C C . VAL A 1 80 ? -17.567 -8.319 5.822 1.00 93.81 80 VAL A C 1
ATOM 637 O O . VAL A 1 80 ? -17.682 -9.027 4.819 1.00 93.81 80 VAL A O 1
ATOM 640 N N . PRO A 1 81 ? -17.562 -8.881 7.048 1.00 85.38 81 PRO A N 1
ATOM 641 C CA . PRO A 1 81 ? -17.845 -10.300 7.243 1.00 85.38 81 PRO A CA 1
ATOM 642 C C . PRO A 1 81 ? -19.300 -10.612 6.857 1.00 85.38 81 PRO A C 1
ATOM 644 O O . PRO A 1 81 ? -20.230 -10.007 7.381 1.00 85.38 81 PRO A O 1
ATOM 647 N N . GLY A 1 82 ? -19.505 -11.549 5.926 1.00 83.69 82 GLY A N 1
ATOM 648 C CA . GLY A 1 82 ? -20.850 -11.980 5.520 1.00 83.69 82 GLY A CA 1
ATOM 649 C C . GLY A 1 82 ? -21.685 -10.913 4.799 1.00 83.69 82 GLY A C 1
ATOM 650 O O . GLY A 1 82 ? -22.906 -11.012 4.797 1.00 83.69 82 GLY A O 1
ATOM 651 N N . GLY A 1 83 ? -21.052 -9.891 4.211 1.00 89.06 83 GLY A N 1
ATOM 652 C CA . GLY A 1 83 ? -21.741 -8.844 3.441 1.00 89.06 83 GLY A CA 1
ATOM 653 C C . GLY A 1 83 ? -22.165 -7.606 4.241 1.00 89.06 83 GLY A C 1
ATOM 654 O O . GLY A 1 83 ? -22.591 -6.627 3.636 1.00 89.06 83 GLY A O 1
ATOM 655 N N . PHE A 1 84 ? -21.983 -7.594 5.565 1.00 89.62 84 PHE A N 1
ATOM 656 C CA . PHE A 1 84 ? -22.282 -6.438 6.420 1.00 89.62 84 PHE A CA 1
ATOM 657 C C . PHE A 1 84 ? -21.009 -5.787 6.952 1.00 89.62 84 PHE A C 1
ATOM 659 O O . PHE A 1 84 ? -20.039 -6.475 7.269 1.00 89.62 84 PHE A O 1
ATOM 666 N N . TYR A 1 85 ? -21.009 -4.458 7.071 1.00 93.81 85 TYR A N 1
ATOM 667 C CA . TYR A 1 85 ? -19.886 -3.722 7.648 1.00 93.81 85 TYR A CA 1
ATOM 668 C C . TYR A 1 85 ? -19.684 -4.095 9.121 1.00 93.81 85 TYR A C 1
ATOM 670 O O . TYR A 1 85 ? -20.615 -4.106 9.920 1.00 93.81 85 TYR A O 1
ATOM 678 N N . CYS A 1 86 ? -18.440 -4.379 9.493 1.00 96.00 86 CYS A N 1
ATOM 679 C CA . CYS A 1 86 ? -18.054 -4.628 10.872 1.00 96.00 86 CYS A CA 1
ATOM 680 C C . CYS A 1 86 ? -18.023 -3.308 11.654 1.00 96.00 86 CYS A C 1
ATOM 682 O O . CYS A 1 86 ? -17.132 -2.487 11.450 1.00 96.00 86 CYS A O 1
ATOM 684 N N . GLU A 1 87 ? -18.930 -3.145 12.617 1.00 96.38 87 GLU A N 1
ATOM 685 C CA . GLU A 1 87 ? -19.002 -1.968 13.507 1.00 96.38 87 GLU A CA 1
ATOM 686 C C . GLU A 1 87 ? -17.908 -1.941 14.591 1.00 96.38 87 GLU A C 1
ATOM 688 O O . GLU A 1 87 ? -17.864 -1.071 15.462 1.00 96.38 87 GLU A O 1
ATOM 693 N N . GLY A 1 88 ? -17.006 -2.922 14.575 1.00 97.00 88 GLY A N 1
ATOM 694 C CA . GLY A 1 88 ? -15.895 -2.982 15.507 1.00 97.00 88 GLY A CA 1
ATOM 695 C C . GLY A 1 88 ? -14.889 -1.849 15.325 1.00 97.00 88 GLY A C 1
ATOM 696 O O . GLY A 1 88 ? -14.798 -1.200 14.284 1.00 97.00 88 GLY A O 1
ATOM 697 N N . THR A 1 89 ? -14.056 -1.650 16.341 1.00 98.25 89 THR A N 1
ATOM 698 C CA . THR A 1 89 ? -12.962 -0.674 16.295 1.00 98.25 89 THR A CA 1
ATOM 699 C C . THR A 1 89 ? -11.637 -1.347 16.616 1.00 98.25 89 THR A C 1
ATOM 701 O O . THR A 1 89 ? -11.587 -2.491 17.053 1.00 98.25 89 THR A O 1
ATOM 704 N N . TYR A 1 90 ? -10.522 -0.670 16.386 1.00 97.38 90 TYR A N 1
ATOM 705 C CA . TYR A 1 90 ? -9.216 -1.130 16.844 1.00 97.38 90 TYR A CA 1
ATOM 706 C C . TYR A 1 90 ? -8.392 0.045 17.354 1.00 97.38 90 TYR A C 1
ATOM 708 O O . TYR A 1 90 ? -8.531 1.180 16.895 1.00 97.38 90 TYR A O 1
ATOM 716 N N . LYS A 1 91 ? -7.553 -0.227 18.357 1.00 97.69 91 LYS A N 1
ATOM 717 C CA . LYS A 1 91 ? -6.744 0.787 19.040 1.00 97.69 91 LYS A CA 1
ATOM 718 C C . LYS A 1 91 ? -5.292 0.681 18.600 1.00 97.69 91 LYS A C 1
ATOM 720 O O . LYS A 1 91 ? -4.715 -0.403 18.610 1.00 97.69 91 LYS A O 1
ATOM 725 N N . ILE A 1 92 ? -4.696 1.822 18.277 1.00 97.88 92 ILE A N 1
ATOM 726 C CA . ILE A 1 92 ? -3.300 1.944 17.865 1.00 97.88 92 ILE A CA 1
ATOM 727 C C . ILE A 1 92 ? -2.548 2.718 18.937 1.00 97.88 92 ILE A C 1
ATOM 729 O O . ILE A 1 92 ? -2.848 3.880 19.213 1.00 97.88 92 ILE A O 1
ATOM 733 N N . SER A 1 93 ? -1.570 2.060 19.559 1.00 97.19 93 SER A N 1
ATOM 734 C CA . SER A 1 93 ? -0.665 2.698 20.513 1.00 97.19 93 SER A CA 1
ATOM 735 C C . SER A 1 93 ? 0.386 3.544 19.787 1.00 97.19 93 SER A C 1
ATOM 737 O O . SER A 1 93 ? 0.672 3.330 18.611 1.00 97.19 93 SER A O 1
ATOM 739 N N . SER A 1 94 ? 1.011 4.484 20.503 1.00 97.56 94 SER A N 1
ATOM 740 C CA . SER A 1 94 ? 2.079 5.318 19.928 1.00 97.56 94 SER A CA 1
ATOM 741 C C . SER A 1 94 ? 3.268 4.493 19.426 1.00 97.56 94 SER A C 1
ATOM 743 O O . SER A 1 94 ? 3.830 4.815 18.386 1.00 97.56 94 SER A O 1
ATOM 745 N N . SER A 1 95 ? 3.643 3.425 20.141 1.00 95.81 95 SER A N 1
ATOM 746 C CA . SER A 1 95 ? 4.748 2.552 19.717 1.00 95.81 95 SER A CA 1
ATOM 747 C C . SER A 1 95 ? 4.379 1.776 18.449 1.00 95.81 95 SER A C 1
ATOM 749 O O . SER A 1 95 ? 5.161 1.759 17.502 1.00 95.81 95 SER A O 1
ATOM 751 N N . ARG A 1 96 ? 3.153 1.240 18.359 1.00 94.94 96 ARG A N 1
ATOM 752 C CA . ARG A 1 96 ? 2.701 0.503 17.168 1.00 94.94 96 ARG A CA 1
ATOM 753 C C . ARG A 1 96 ? 2.545 1.406 15.940 1.00 94.94 96 ARG A C 1
ATOM 755 O O . ARG A 1 96 ? 2.824 0.971 14.825 1.00 94.94 96 ARG A O 1
ATOM 762 N N . ALA A 1 97 ? 2.153 2.663 16.144 1.00 97.38 97 ALA A N 1
ATOM 763 C CA . ALA A 1 97 ? 2.123 3.683 15.100 1.00 97.38 97 ALA A CA 1
ATOM 764 C C . ALA A 1 97 ? 3.526 3.960 14.524 1.00 97.38 97 ALA A C 1
ATOM 766 O O . ALA A 1 97 ? 3.709 3.916 13.309 1.00 97.38 97 ALA A O 1
ATOM 767 N N . GLN A 1 98 ? 4.532 4.150 15.386 1.00 97.75 98 GLN A N 1
ATOM 768 C CA . GLN A 1 98 ? 5.929 4.360 14.973 1.00 97.75 98 GLN A CA 1
ATOM 769 C C . GLN A 1 98 ? 6.541 3.137 14.279 1.00 97.75 98 GLN A C 1
ATOM 771 O O . GLN A 1 98 ? 7.331 3.269 13.345 1.00 97.75 98 GLN A O 1
ATOM 776 N N . GLU A 1 99 ? 6.203 1.933 14.736 1.00 95.38 99 GLU A N 1
ATOM 777 C CA . GLU A 1 99 ? 6.621 0.689 14.087 1.00 95.38 99 GLU A CA 1
ATOM 778 C C . GLU A 1 99 ? 6.001 0.547 12.693 1.00 95.38 99 GLU A C 1
ATOM 780 O O . GLU A 1 99 ? 6.708 0.237 11.736 1.00 95.38 99 GLU A O 1
ATOM 785 N N . SER A 1 100 ? 4.706 0.853 12.564 1.00 96.12 100 SER A N 1
ATOM 786 C CA . SER A 1 100 ? 4.008 0.864 11.274 1.00 96.12 100 SER A CA 1
ATOM 787 C C . SER A 1 100 ? 4.612 1.899 10.324 1.00 96.12 100 SER A C 1
ATOM 789 O O . SER A 1 100 ? 4.811 1.614 9.146 1.00 96.12 100 SER A O 1
ATOM 791 N N . GLU A 1 101 ? 4.963 3.084 10.830 1.00 97.50 101 GLU A N 1
ATOM 792 C CA . GLU A 1 101 ? 5.642 4.121 10.051 1.00 97.50 101 GLU A CA 1
ATOM 793 C C . GLU A 1 101 ? 7.015 3.651 9.552 1.00 97.50 101 GLU A C 1
ATOM 795 O O . GLU A 1 101 ? 7.328 3.811 8.371 1.00 97.50 101 GLU A O 1
ATOM 800 N N . ARG A 1 102 ? 7.826 3.034 10.423 1.00 97.25 102 ARG A N 1
ATOM 801 C CA . ARG A 1 102 ? 9.124 2.463 10.034 1.00 97.25 102 ARG A CA 1
ATOM 802 C C . ARG A 1 102 ? 8.974 1.387 8.965 1.00 97.25 102 ARG A C 1
ATOM 804 O O . ARG A 1 102 ? 9.677 1.448 7.960 1.00 97.25 102 ARG A O 1
ATOM 811 N N . TYR A 1 103 ? 8.034 0.464 9.147 1.00 95.00 103 TYR A N 1
ATOM 812 C CA . TYR A 1 103 ? 7.757 -0.591 8.176 1.00 95.00 103 TYR A CA 1
ATOM 813 C C . TYR A 1 103 ? 7.365 -0.028 6.805 1.00 95.00 103 TYR A C 1
ATOM 815 O O . TYR A 1 103 ? 7.927 -0.423 5.784 1.00 95.00 103 TYR A O 1
ATOM 823 N N . LEU A 1 104 ? 6.444 0.940 6.766 1.00 95.19 104 LEU A N 1
ATOM 824 C CA . LEU A 1 104 ? 6.013 1.557 5.510 1.00 95.19 104 LEU A CA 1
ATOM 825 C C . LEU A 1 104 ? 7.154 2.325 4.828 1.00 95.19 104 LEU A C 1
ATOM 827 O O . LEU A 1 104 ? 7.297 2.242 3.608 1.00 95.19 104 LEU A O 1
ATOM 831 N N . LYS A 1 105 ? 8.004 3.022 5.596 1.00 97.06 105 LYS A N 1
ATOM 832 C CA . LYS A 1 105 ? 9.203 3.687 5.060 1.00 97.06 105 LYS A CA 1
ATOM 833 C C . LYS A 1 105 ? 10.192 2.689 4.460 1.00 97.06 105 LYS A C 1
ATOM 835 O O . LYS A 1 105 ? 10.702 2.940 3.369 1.00 97.06 105 LYS A O 1
ATOM 840 N N . GLU A 1 106 ? 10.442 1.567 5.133 1.00 96.44 106 GLU A N 1
ATOM 841 C CA . GLU A 1 106 ? 11.328 0.516 4.624 1.00 96.44 106 GLU A CA 1
ATOM 842 C C . GLU A 1 106 ? 10.776 -0.097 3.333 1.00 96.44 106 GLU A C 1
ATOM 844 O O . GLU A 1 106 ? 11.500 -0.232 2.346 1.00 96.44 106 GLU A O 1
ATOM 849 N N . MET A 1 107 ? 9.477 -0.400 3.296 1.00 94.50 107 MET A N 1
ATOM 850 C CA . MET A 1 107 ? 8.838 -0.952 2.103 1.00 94.50 107 MET A CA 1
ATOM 851 C C . MET A 1 107 ? 8.858 0.015 0.923 1.00 94.50 107 MET A C 1
ATOM 853 O O . MET A 1 107 ? 9.195 -0.389 -0.190 1.00 94.50 107 MET A O 1
ATOM 857 N N . ALA A 1 108 ? 8.603 1.302 1.159 1.00 96.06 108 ALA A N 1
ATOM 858 C CA . ALA A 1 108 ? 8.715 2.329 0.129 1.00 96.06 108 ALA A CA 1
ATOM 859 C C . ALA A 1 108 ? 10.161 2.516 -0.366 1.00 96.06 108 ALA A C 1
ATOM 861 O O . ALA A 1 108 ? 10.388 2.756 -1.552 1.00 96.06 108 ALA A O 1
ATOM 862 N N . ALA A 1 109 ? 11.158 2.411 0.519 1.00 98.00 109 ALA A N 1
ATOM 863 C CA . ALA A 1 109 ? 12.567 2.447 0.130 1.00 98.00 109 ALA A CA 1
ATOM 864 C C . ALA A 1 109 ? 12.941 1.233 -0.732 1.00 98.00 109 ALA A C 1
ATOM 866 O O . ALA A 1 109 ? 13.600 1.393 -1.757 1.00 98.00 109 ALA A O 1
ATOM 867 N N . ARG A 1 110 ? 12.453 0.040 -0.370 1.00 96.62 110 ARG A N 1
ATOM 868 C CA . ARG A 1 110 ? 12.678 -1.188 -1.138 1.00 96.62 110 ARG A CA 1
ATOM 869 C C . ARG A 1 110 ? 12.055 -1.114 -2.531 1.00 96.62 110 ARG A C 1
ATOM 871 O O . ARG A 1 110 ? 12.727 -1.448 -3.498 1.00 96.62 110 ARG A O 1
ATOM 878 N N . CYS A 1 111 ? 10.819 -0.624 -2.646 1.00 96.69 111 CYS A N 1
ATOM 879 C CA . CYS A 1 111 ? 10.166 -0.453 -3.948 1.00 96.69 111 CYS A CA 1
ATOM 880 C C . CYS A 1 111 ? 10.956 0.502 -4.854 1.00 96.69 111 CYS A C 1
ATOM 882 O O . CYS A 1 111 ? 11.241 0.162 -5.997 1.00 96.69 111 CYS A O 1
ATOM 884 N N . ARG A 1 112 ? 11.397 1.650 -4.318 1.00 97.00 112 ARG A N 1
ATOM 885 C CA . ARG A 1 112 ? 12.229 2.606 -5.069 1.00 97.00 112 ARG A CA 1
ATOM 886 C C . ARG A 1 112 ? 13.574 2.019 -5.493 1.00 97.00 112 ARG A C 1
ATOM 888 O O . ARG A 1 112 ? 14.022 2.292 -6.599 1.00 97.00 112 ARG A O 1
ATOM 895 N N . ALA A 1 113 ? 14.209 1.210 -4.646 1.00 97.81 113 ALA A N 1
ATOM 896 C CA . ALA A 1 113 ? 15.470 0.556 -4.988 1.00 97.81 113 ALA A CA 1
ATOM 897 C C . ALA A 1 113 ? 15.304 -0.438 -6.151 1.00 97.81 113 ALA A C 1
ATOM 899 O O . ALA A 1 113 ? 16.120 -0.438 -7.069 1.00 97.81 113 ALA A O 1
ATOM 900 N N . VAL A 1 114 ? 14.227 -1.234 -6.142 1.00 97.56 114 VAL A N 1
ATOM 901 C CA . VAL A 1 114 ? 13.905 -2.176 -7.229 1.00 97.56 114 VAL A CA 1
ATOM 902 C C . VAL A 1 114 ? 13.615 -1.433 -8.533 1.00 97.56 114 VAL A C 1
ATOM 904 O O . VAL A 1 114 ? 14.146 -1.798 -9.579 1.00 97.56 114 VAL A O 1
ATOM 907 N N . GLU A 1 115 ? 12.826 -0.360 -8.477 1.00 97.12 115 GLU A N 1
ATOM 908 C CA . GLU A 1 115 ? 12.525 0.472 -9.646 1.00 97.12 115 GLU A CA 1
ATOM 909 C C . GLU A 1 115 ? 13.790 1.137 -10.213 1.00 97.12 115 GLU A C 1
ATOM 911 O O . GLU A 1 115 ? 14.020 1.135 -11.423 1.00 97.12 115 GLU A O 1
ATOM 916 N N . GLU A 1 116 ? 14.661 1.667 -9.350 1.00 97.62 116 GLU A N 1
ATOM 917 C CA . GLU A 1 116 ? 15.928 2.258 -9.775 1.00 97.62 116 GLU A CA 1
ATOM 918 C C . GLU A 1 116 ? 16.859 1.212 -10.403 1.00 97.62 116 GLU A C 1
ATOM 920 O O . GLU A 1 116 ? 17.526 1.500 -11.400 1.00 97.62 116 GLU A O 1
ATOM 925 N N . GLU A 1 117 ? 16.900 -0.004 -9.856 1.00 97.25 117 GLU A N 1
ATOM 926 C CA . GLU A 1 117 ? 17.653 -1.114 -10.434 1.00 97.25 117 GLU A CA 1
ATOM 927 C C . GLU A 1 117 ? 17.102 -1.503 -11.810 1.00 97.25 117 GLU A C 1
ATOM 929 O O . GLU A 1 117 ? 17.870 -1.639 -12.764 1.00 97.25 117 GLU A O 1
ATOM 934 N N . GLN A 1 118 ? 15.780 -1.601 -11.951 1.00 96.94 118 GLN A N 1
ATOM 935 C CA . GLN A 1 118 ? 15.134 -1.862 -13.234 1.00 96.94 118 GLN A CA 1
ATOM 936 C C . GLN A 1 118 ? 15.456 -0.760 -14.250 1.00 96.94 118 GLN A C 1
ATOM 938 O O . GLN A 1 118 ? 15.824 -1.060 -15.385 1.00 96.94 118 GLN A O 1
ATOM 943 N N . ARG A 1 119 ? 15.429 0.511 -13.831 1.00 96.62 119 ARG A N 1
ATOM 944 C CA . ARG A 1 119 ? 15.837 1.649 -14.665 1.00 96.62 119 ARG A CA 1
ATOM 945 C C . ARG A 1 119 ? 17.307 1.562 -15.083 1.00 96.62 119 ARG A C 1
ATOM 947 O O . ARG A 1 119 ? 17.650 1.895 -16.212 1.00 96.62 119 ARG A O 1
ATOM 954 N N . LYS A 1 120 ? 18.200 1.117 -14.194 1.00 97.25 120 LYS A N 1
ATOM 955 C CA . LYS A 1 120 ? 19.620 0.911 -14.527 1.00 97.25 120 LYS A CA 1
ATOM 956 C C . LYS A 1 120 ? 19.800 -0.219 -15.538 1.00 97.25 120 LYS A C 1
ATOM 958 O O . LYS A 1 120 ? 20.617 -0.066 -16.443 1.00 97.25 120 LYS A O 1
ATOM 963 N N . ARG A 1 121 ? 19.038 -1.312 -15.410 1.00 94.62 121 ARG A N 1
ATOM 964 C CA . ARG A 1 121 ? 19.057 -2.444 -16.353 1.00 94.62 121 ARG A CA 1
ATOM 965 C C . ARG A 1 121 ? 18.585 -2.030 -17.747 1.00 94.62 121 ARG A C 1
ATOM 967 O O . ARG A 1 121 ? 19.278 -2.306 -18.714 1.00 94.62 121 ARG A O 1
ATOM 974 N N . THR A 1 122 ? 17.481 -1.295 -17.857 1.00 94.00 122 THR A N 1
ATOM 975 C CA . THR A 1 122 ? 16.988 -0.834 -19.168 1.00 94.00 122 THR A CA 1
ATOM 976 C C . THR A 1 122 ? 17.937 0.172 -19.824 1.00 94.00 122 THR A C 1
ATOM 978 O O . THR A 1 122 ? 18.193 0.107 -21.024 1.00 94.00 122 THR A O 1
ATOM 981 N N . VAL A 1 123 ? 18.531 1.082 -19.045 1.00 95.38 123 VAL A N 1
ATOM 982 C CA . VAL A 1 123 ? 19.528 2.034 -19.563 1.00 95.38 123 VAL A CA 1
ATOM 983 C C . VAL A 1 123 ? 20.814 1.328 -20.004 1.00 95.38 123 VAL A C 1
ATOM 985 O O . VAL A 1 123 ? 21.388 1.699 -21.030 1.00 95.38 123 VAL A O 1
ATOM 988 N N . SER A 1 124 ? 21.291 0.328 -19.255 1.00 93.12 124 SER A N 1
ATOM 989 C CA . SER A 1 124 ? 22.500 -0.417 -19.625 1.00 93.12 124 SER A CA 1
ATOM 990 C C . SER A 1 124 ? 22.282 -1.306 -20.848 1.00 93.12 124 SER A C 1
ATOM 992 O O . SER A 1 124 ? 23.185 -1.413 -21.677 1.00 93.12 124 SER A O 1
ATOM 994 N N . GLU A 1 125 ? 21.083 -1.867 -21.004 1.00 90.62 125 GLU A N 1
ATOM 995 C CA . GLU A 1 125 ? 20.665 -2.614 -22.189 1.00 90.62 125 GLU A CA 1
ATOM 996 C C . GLU A 1 125 ? 20.679 -1.733 -23.444 1.00 90.62 125 GLU A C 1
ATOM 998 O O . GLU A 1 125 ? 21.347 -2.079 -24.415 1.00 90.62 125 GLU A O 1
ATOM 1003 N N . MET A 1 126 ? 20.072 -0.540 -23.397 1.00 90.00 126 MET A N 1
ATOM 1004 C CA . MET A 1 126 ? 20.098 0.405 -24.527 1.00 90.00 126 MET A CA 1
ATOM 1005 C C . MET A 1 126 ? 21.502 0.928 -24.859 1.00 90.00 126 MET A C 1
ATOM 1007 O O . MET A 1 126 ? 21.780 1.288 -26.000 1.00 90.00 126 MET A O 1
ATOM 1011 N N . ARG A 1 127 ? 22.394 1.025 -23.864 1.00 89.94 127 ARG A N 1
ATOM 1012 C CA . ARG A 1 127 ? 23.764 1.520 -24.068 1.00 89.94 127 ARG A CA 1
ATOM 1013 C C . ARG A 1 127 ? 24.699 0.448 -24.622 1.00 89.94 127 ARG A C 1
ATOM 1015 O O . ARG A 1 127 ? 25.782 0.794 -25.097 1.00 89.94 127 ARG A O 1
ATOM 1022 N N . ARG A 1 128 ? 24.333 -0.834 -24.542 1.00 84.50 128 ARG A N 1
ATOM 1023 C CA . ARG A 1 128 ? 25.168 -1.919 -25.052 1.00 84.50 128 ARG A CA 1
ATOM 1024 C C . ARG A 1 128 ? 25.231 -1.779 -26.579 1.00 84.50 128 ARG A C 1
ATOM 1026 O O . ARG A 1 128 ? 24.192 -1.877 -27.226 1.00 84.50 128 ARG A O 1
ATOM 1033 N N . PRO A 1 129 ? 26.413 -1.519 -27.170 1.00 76.31 129 PRO A N 1
ATOM 1034 C CA . PRO A 1 129 ? 26.535 -1.447 -28.616 1.00 76.31 129 PRO A CA 1
ATOM 1035 C C . PRO A 1 129 ? 26.033 -2.760 -29.197 1.00 76.31 129 PRO A C 1
ATOM 1037 O O . PRO A 1 129 ? 26.394 -3.828 -28.692 1.00 76.31 129 PRO A O 1
ATOM 1040 N N . ASP A 1 130 ? 25.194 -2.675 -30.223 1.00 70.25 130 ASP A N 1
ATOM 1041 C CA . ASP A 1 130 ? 24.651 -3.837 -30.907 1.00 70.25 130 ASP A CA 1
ATOM 1042 C C . ASP A 1 130 ? 25.774 -4.564 -31.663 1.00 70.25 130 ASP A C 1
ATOM 1044 O O . ASP A 1 130 ? 26.014 -4.388 -32.857 1.00 70.25 130 ASP A O 1
ATOM 1048 N N . LEU A 1 131 ? 26.537 -5.358 -30.915 1.00 67.12 131 LEU A N 1
ATOM 1049 C CA . LEU A 1 131 ? 27.599 -6.212 -31.431 1.00 67.12 131 LEU A CA 1
ATOM 1050 C C . LEU A 1 131 ? 27.017 -7.421 -32.183 1.00 67.12 131 LEU A C 1
ATOM 1052 O O . LEU A 1 131 ? 27.766 -8.140 -32.844 1.00 67.12 131 LEU A O 1
ATOM 1056 N N . GLY A 1 132 ? 25.697 -7.638 -32.109 1.00 62.28 132 GLY A N 1
ATOM 1057 C CA . GLY A 1 132 ? 24.986 -8.690 -32.830 1.00 62.28 132 GLY A CA 1
ATOM 1058 C C . GLY A 1 132 ? 24.784 -8.364 -34.309 1.00 62.28 132 GLY A C 1
ATOM 1059 O O . GLY A 1 132 ? 24.899 -9.260 -35.146 1.00 62.28 132 GLY A O 1
ATOM 1060 N N . HIS A 1 133 ? 24.585 -7.089 -34.658 1.00 58.72 133 HIS A N 1
ATOM 1061 C CA . HIS A 1 133 ? 24.346 -6.688 -36.050 1.00 58.72 133 HIS A CA 1
ATOM 1062 C C . HIS A 1 133 ? 25.563 -6.832 -36.973 1.00 58.72 133 HIS A C 1
ATOM 1064 O O . HIS A 1 133 ? 25.393 -6.963 -38.179 1.00 58.72 133 HIS A O 1
ATOM 1070 N N . ARG A 1 134 ? 26.796 -6.897 -36.450 1.00 57.12 134 ARG A N 1
ATOM 1071 C CA . ARG A 1 134 ? 27.985 -7.125 -37.297 1.00 57.12 134 ARG A CA 1
ATOM 1072 C C . ARG A 1 134 ? 28.284 -8.591 -37.613 1.00 57.12 134 ARG A C 1
ATOM 1074 O O . ARG A 1 134 ? 29.148 -8.846 -38.444 1.00 57.12 134 ARG A O 1
ATOM 1081 N N . ARG A 1 135 ? 27.616 -9.559 -36.974 1.00 56.44 135 ARG A N 1
ATOM 1082 C CA . ARG A 1 135 ? 27.923 -10.993 -37.160 1.00 56.44 135 ARG A CA 1
ATOM 1083 C C . ARG A 1 135 ? 26.976 -11.748 -38.091 1.00 56.44 135 ARG A C 1
ATOM 1085 O O . ARG A 1 135 ? 27.272 -12.898 -38.389 1.00 56.44 135 ARG A O 1
ATOM 1092 N N . ARG A 1 136 ? 25.871 -11.146 -38.548 1.00 57.81 136 ARG A N 1
ATOM 1093 C CA . ARG A 1 136 ? 24.929 -11.813 -39.472 1.00 57.81 136 ARG A CA 1
ATOM 1094 C C . ARG A 1 136 ? 25.146 -11.513 -40.958 1.00 57.81 136 ARG A C 1
ATOM 1096 O O . ARG A 1 136 ? 24.589 -12.242 -41.764 1.00 57.81 136 ARG A O 1
ATOM 1103 N N . ASP A 1 137 ? 25.985 -10.537 -41.310 1.00 56.97 137 ASP A N 1
ATOM 1104 C CA . ASP A 1 137 ? 26.343 -10.250 -42.716 1.00 56.97 137 ASP A CA 1
ATOM 1105 C C . ASP A 1 137 ? 27.660 -10.892 -43.176 1.00 56.97 137 ASP A C 1
ATOM 1107 O O . ASP A 1 137 ? 28.048 -10.775 -44.337 1.00 56.97 137 ASP A O 1
ATOM 1111 N N . VAL A 1 138 ? 28.354 -11.623 -42.299 1.00 59.03 138 VAL A N 1
ATOM 1112 C CA . VAL A 1 138 ? 29.392 -12.550 -42.756 1.00 59.03 138 VAL A CA 1
ATOM 1113 C C . VAL A 1 138 ? 28.676 -13.856 -43.055 1.00 59.03 138 VAL A C 1
ATOM 1115 O O . VAL A 1 138 ? 28.442 -14.666 -42.158 1.00 59.03 138 VAL A O 1
ATOM 1118 N N . GLY A 1 139 ? 28.256 -14.010 -44.313 1.00 59.72 139 GLY A N 1
ATOM 1119 C CA . GLY A 1 139 ? 27.731 -15.269 -44.833 1.00 59.72 139 GLY A CA 1
ATOM 1120 C C . GLY A 1 139 ? 28.655 -16.448 -44.491 1.00 59.72 139 GLY A C 1
ATOM 1121 O O . GLY A 1 139 ? 29.816 -16.234 -44.138 1.00 59.72 139 GLY A O 1
ATOM 1122 N N . PRO A 1 140 ? 28.161 -17.694 -44.561 1.00 59.38 140 PRO A N 1
ATOM 1123 C CA . PRO A 1 140 ? 28.956 -18.885 -44.282 1.00 59.38 140 PRO A CA 1
ATOM 1124 C C . PRO A 1 140 ? 30.175 -18.922 -45.211 1.00 59.38 140 PRO A C 1
ATOM 1126 O O . PRO A 1 140 ? 30.097 -19.359 -46.357 1.00 59.38 140 PRO A O 1
ATOM 1129 N N . VAL A 1 141 ? 31.311 -18.425 -44.722 1.00 56.44 141 VAL A N 1
ATOM 1130 C CA . VAL A 1 141 ? 32.594 -18.572 -45.396 1.00 56.44 141 VAL A CA 1
ATOM 1131 C C . VAL A 1 141 ? 32.952 -20.041 -45.243 1.00 56.44 141 VAL A C 1
ATOM 1133 O O . VAL A 1 141 ? 33.347 -20.494 -44.169 1.00 56.44 141 VAL A O 1
ATOM 1136 N N . HIS A 1 142 ? 32.740 -20.796 -46.319 1.00 48.81 142 HIS A N 1
ATOM 1137 C CA . HIS A 1 142 ? 33.359 -22.095 -46.513 1.00 48.81 142 HIS A CA 1
ATOM 1138 C C . HIS A 1 142 ? 34.858 -21.941 -46.242 1.00 48.81 142 HIS A C 1
ATOM 1140 O O . HIS A 1 142 ? 35.562 -21.246 -46.975 1.00 48.81 142 HIS A O 1
ATOM 1146 N N . TYR A 1 143 ? 35.343 -22.574 -45.176 1.00 43.53 143 TYR A N 1
ATOM 1147 C CA . TYR A 1 143 ? 36.770 -22.751 -44.956 1.00 43.53 143 TYR A CA 1
ATOM 1148 C C . TYR A 1 143 ? 37.294 -23.711 -46.024 1.00 43.53 143 TYR A C 1
ATOM 1150 O O . TYR A 1 143 ? 37.324 -24.923 -45.828 1.00 43.53 143 TYR A O 1
ATOM 1158 N N . ASN A 1 144 ? 37.725 -23.160 -47.156 1.00 48.16 144 ASN A N 1
ATOM 1159 C CA . ASN A 1 144 ? 38.785 -23.791 -47.920 1.00 48.16 144 ASN A CA 1
ATOM 1160 C C . ASN A 1 144 ? 40.073 -23.556 -47.136 1.00 48.16 144 ASN A C 1
ATOM 1162 O O . ASN A 1 144 ? 40.654 -22.472 -47.156 1.00 48.16 144 ASN A O 1
ATOM 1166 N N . ALA A 1 145 ? 40.454 -24.580 -46.379 1.00 54.03 145 ALA A N 1
ATOM 1167 C CA . ALA A 1 145 ? 41.795 -24.730 -45.862 1.00 54.03 145 ALA A CA 1
ATOM 1168 C C . ALA A 1 145 ? 42.751 -24.811 -47.056 1.00 54.03 145 ALA A C 1
ATOM 1170 O O . ALA A 1 145 ? 42.780 -25.812 -47.766 1.00 54.03 145 ALA A O 1
ATOM 1171 N N . LEU A 1 146 ? 43.506 -23.746 -47.283 1.00 52.38 146 LEU A N 1
ATOM 1172 C CA . LEU A 1 146 ? 44.736 -23.808 -48.048 1.00 52.38 146 LEU A CA 1
ATOM 1173 C C . LEU A 1 146 ? 45.750 -22.916 -47.347 1.00 52.38 146 LEU A C 1
ATOM 1175 O O . LEU A 1 146 ? 45.533 -21.717 -47.166 1.00 52.38 146 LEU A O 1
ATOM 1179 N N . ASP A 1 147 ? 46.806 -23.582 -46.887 1.00 52.97 147 ASP A N 1
ATOM 1180 C CA . ASP A 1 147 ? 48.106 -23.019 -46.570 1.00 52.97 147 ASP A CA 1
ATOM 1181 C C . ASP A 1 147 ? 48.440 -21.843 -47.489 1.00 52.97 147 ASP A C 1
ATOM 1183 O O . ASP A 1 147 ? 48.507 -22.011 -48.704 1.00 52.97 147 ASP A O 1
ATOM 1187 N N . ASP A 1 148 ? 48.784 -20.695 -46.910 1.00 44.28 148 ASP A N 1
ATOM 1188 C CA . ASP A 1 148 ? 50.017 -20.078 -47.365 1.00 44.28 148 ASP A CA 1
ATOM 1189 C C . ASP A 1 148 ? 50.747 -19.373 -46.228 1.00 44.28 148 ASP A C 1
ATOM 1191 O O . ASP A 1 148 ? 50.217 -18.620 -45.407 1.00 44.28 148 ASP A O 1
ATOM 1195 N N . ARG A 1 149 ? 52.022 -19.711 -46.208 1.00 51.75 149 ARG A N 1
ATOM 1196 C CA . ARG A 1 149 ? 53.096 -19.153 -45.426 1.00 51.75 149 ARG A CA 1
ATOM 1197 C C . ARG A 1 149 ? 53.317 -17.716 -45.913 1.00 51.75 149 ARG A C 1
ATOM 1199 O O . ARG A 1 149 ? 52.930 -17.317 -47.004 1.00 51.75 149 ARG A O 1
ATOM 1206 N N . THR A 1 150 ? 54.155 -17.019 -45.158 1.00 51.94 150 THR A N 1
ATOM 1207 C CA . THR A 1 150 ? 55.064 -15.955 -45.616 1.00 51.94 150 THR A CA 1
ATOM 1208 C C . THR A 1 150 ? 54.712 -14.511 -45.219 1.00 51.94 150 THR A C 1
ATOM 1210 O O . THR A 1 150 ? 53.846 -13.853 -45.774 1.00 51.94 150 THR A O 1
ATOM 1213 N N . ARG A 1 151 ? 55.594 -14.012 -44.340 1.00 46.09 151 ARG A N 1
ATOM 1214 C CA . ARG A 1 151 ? 56.214 -12.674 -44.308 1.00 46.09 151 ARG A CA 1
ATOM 1215 C C . ARG A 1 151 ? 55.405 -11.451 -43.867 1.00 46.09 151 ARG A C 1
ATOM 1217 O O . ARG A 1 151 ? 54.591 -10.903 -44.589 1.00 46.09 151 ARG A O 1
ATOM 1224 N N . SER A 1 152 ? 55.886 -10.931 -42.734 1.00 47.53 152 SER A N 1
ATOM 1225 C CA . SER A 1 152 ? 56.527 -9.613 -42.603 1.00 47.53 152 SER A CA 1
ATOM 1226 C C . SER A 1 152 ? 55.816 -8.400 -43.198 1.00 47.53 152 SER A C 1
ATOM 1228 O O . SER A 1 152 ? 55.813 -8.222 -44.407 1.00 47.53 152 SER A O 1
ATOM 1230 N N . ALA A 1 153 ? 55.507 -7.423 -42.347 1.00 46.50 153 ALA A N 1
ATOM 1231 C CA . ALA A 1 153 ? 56.344 -6.223 -42.253 1.00 46.50 153 ALA A CA 1
ATOM 1232 C C . ALA A 1 153 ? 55.865 -5.284 -41.140 1.00 46.50 153 ALA A C 1
ATOM 1234 O O . ALA A 1 153 ? 54.687 -5.181 -40.812 1.00 46.50 153 ALA A O 1
ATOM 1235 N N . TYR A 1 154 ? 56.857 -4.616 -40.571 1.00 50.06 154 TYR A N 1
ATOM 1236 C CA . TYR A 1 154 ? 56.805 -3.598 -39.540 1.00 50.06 154 TYR A CA 1
ATOM 1237 C C . TYR A 1 154 ? 56.023 -2.338 -39.955 1.00 50.06 154 TYR A C 1
ATOM 1239 O O . TYR A 1 154 ? 56.131 -1.879 -41.086 1.00 50.06 154 TYR A O 1
ATOM 1247 N N . GLY A 1 155 ? 55.387 -1.703 -38.964 1.00 54.00 155 GLY A N 1
ATOM 1248 C CA . GLY A 1 155 ? 55.452 -0.249 -38.769 1.00 54.00 155 GLY A CA 1
ATOM 1249 C C . GLY A 1 155 ? 54.542 0.651 -39.611 1.00 54.00 155 GLY A C 1
ATOM 1250 O O . GLY A 1 155 ? 54.968 1.187 -40.627 1.00 54.00 155 GLY A O 1
ATOM 1251 N N . GLN A 1 156 ? 53.361 0.981 -39.079 1.00 49.34 156 GLN A N 1
ATOM 1252 C CA . GLN A 1 156 ? 52.686 2.267 -39.324 1.00 49.34 156 GLN A CA 1
ATOM 1253 C C . GLN A 1 156 ? 51.964 2.724 -38.032 1.00 49.34 156 GLN A C 1
ATOM 1255 O O . GLN A 1 156 ? 50.991 2.085 -37.627 1.00 49.34 156 GLN A O 1
ATOM 1260 N N . PRO A 1 157 ? 52.422 3.796 -37.356 1.00 53.44 157 PRO A N 1
ATOM 1261 C CA . PRO A 1 157 ? 51.650 4.519 -36.341 1.00 53.44 157 PRO A CA 1
ATOM 1262 C C . PRO A 1 157 ? 50.623 5.496 -36.984 1.00 53.44 157 PRO A C 1
ATOM 1264 O O . PRO A 1 157 ? 50.599 5.660 -38.204 1.00 53.44 157 PRO A O 1
ATOM 1267 N N . PRO A 1 158 ? 49.707 6.093 -36.195 1.00 54.28 158 PRO A N 1
ATOM 1268 C CA . PRO A 1 158 ? 48.314 6.322 -36.584 1.00 54.28 158 PRO A CA 1
ATOM 1269 C C . PRO A 1 158 ? 48.061 7.672 -37.270 1.00 54.28 158 PRO A C 1
ATOM 1271 O O . PRO A 1 158 ? 48.595 8.703 -36.867 1.00 54.28 158 PRO A O 1
ATOM 1274 N N . ARG A 1 159 ? 47.144 7.700 -38.248 1.00 47.19 159 ARG A N 1
ATOM 1275 C CA . ARG A 1 159 ? 46.564 8.953 -38.762 1.00 47.19 159 ARG A CA 1
ATOM 1276 C C . ARG A 1 159 ? 45.535 9.497 -37.771 1.00 47.19 159 ARG A C 1
ATOM 1278 O O . ARG A 1 159 ? 44.417 8.997 -37.678 1.00 47.19 159 ARG A O 1
ATOM 1285 N N . THR A 1 160 ? 45.911 10.550 -37.057 1.00 52.09 160 THR A N 1
ATOM 1286 C CA . THR A 1 160 ? 45.007 11.419 -36.303 1.00 52.09 160 THR A CA 1
ATOM 1287 C C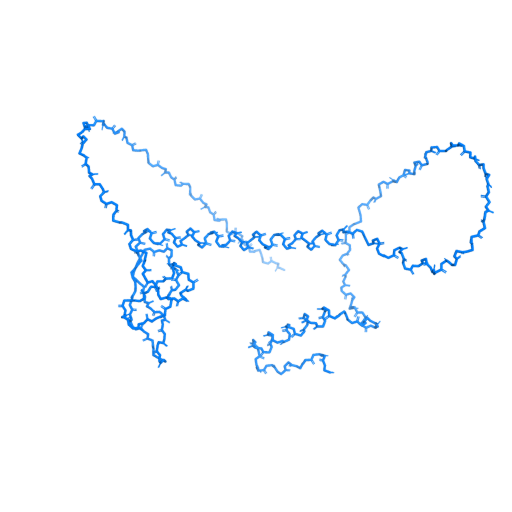 . THR A 1 160 ? 44.208 12.288 -37.277 1.00 52.09 160 THR A C 1
ATOM 1289 O O . THR A 1 160 ? 44.719 13.235 -37.869 1.00 52.09 160 THR A O 1
ATOM 1292 N N . VAL A 1 161 ? 42.928 11.966 -37.464 1.00 51.56 161 VAL A N 1
ATOM 1293 C CA . VAL A 1 161 ? 41.988 12.857 -38.156 1.00 51.56 161 VAL A CA 1
ATOM 1294 C C . VAL A 1 161 ? 41.424 13.824 -37.120 1.00 51.56 161 VAL A C 1
ATOM 1296 O O . VAL A 1 161 ? 40.657 13.437 -36.240 1.00 51.56 161 VAL A O 1
ATOM 1299 N N . ALA A 1 162 ? 41.841 15.085 -37.213 1.00 49.78 162 ALA A N 1
ATOM 1300 C CA . ALA A 1 162 ? 41.301 16.188 -36.434 1.00 49.78 162 ALA A CA 1
ATOM 1301 C C . ALA A 1 162 ? 39.818 16.400 -36.789 1.00 49.78 162 ALA A C 1
ATOM 1303 O O . ALA A 1 162 ? 39.481 16.943 -37.842 1.00 49.78 162 ALA A O 1
ATOM 1304 N N . VAL A 1 163 ? 38.924 15.961 -35.903 1.00 52.50 163 VAL A N 1
ATOM 1305 C CA . VAL A 1 163 ? 37.491 16.257 -35.983 1.00 52.50 163 VAL A CA 1
ATOM 1306 C C . VAL A 1 163 ? 37.273 17.671 -35.449 1.00 52.50 163 VAL A C 1
ATOM 1308 O O . VAL A 1 163 ? 37.469 17.947 -34.268 1.00 52.50 163 VAL A O 1
ATOM 1311 N N . ARG A 1 164 ? 36.894 18.580 -36.351 1.00 56.38 164 ARG A N 1
ATOM 1312 C CA . ARG A 1 164 ? 36.477 19.949 -36.030 1.00 56.38 164 ARG A CA 1
ATOM 1313 C C . ARG A 1 164 ? 35.240 19.940 -35.114 1.00 56.38 164 ARG A C 1
ATOM 1315 O O . ARG A 1 164 ? 34.310 19.180 -35.389 1.00 56.38 164 ARG A O 1
ATOM 1322 N N . PRO A 1 165 ? 35.158 20.817 -34.098 1.00 57.03 165 PRO A N 1
ATOM 1323 C CA . PRO A 1 165 ? 33.927 21.045 -33.356 1.00 57.03 165 PRO A CA 1
ATOM 1324 C C . PRO A 1 165 ? 33.023 21.957 -34.192 1.00 57.03 165 PRO A C 1
ATOM 1326 O O . PRO A 1 165 ? 33.232 23.166 -34.248 1.00 57.03 165 PRO A O 1
ATOM 1329 N N . ASN A 1 166 ? 32.052 21.370 -34.894 1.00 46.69 166 ASN A N 1
ATOM 1330 C CA . ASN A 1 166 ? 31.063 22.128 -35.653 1.00 46.69 166 ASN A CA 1
ATOM 1331 C C . ASN A 1 166 ? 29.774 22.302 -34.832 1.00 46.69 166 ASN A C 1
ATOM 1333 O O . ASN A 1 166 ? 29.056 21.341 -34.567 1.00 46.69 166 ASN A O 1
ATOM 1337 N N . GLU A 1 167 ? 29.575 23.543 -34.393 1.00 42.84 167 GLU A N 1
ATOM 1338 C CA . GLU A 1 167 ? 28.323 24.296 -34.255 1.00 42.84 167 GLU A CA 1
ATOM 1339 C C . GLU A 1 167 ? 27.049 23.557 -33.800 1.00 42.84 167 GLU A C 1
ATOM 1341 O O . GLU A 1 167 ? 26.402 22.810 -34.531 1.00 42.84 167 GLU A O 1
ATOM 1346 N N . THR A 1 168 ? 26.635 23.892 -32.573 1.00 53.84 168 THR A N 1
ATOM 1347 C CA . THR A 1 168 ? 25.265 24.284 -32.179 1.00 53.84 168 THR A CA 1
ATOM 1348 C C . THR A 1 168 ? 24.142 23.976 -33.178 1.00 53.84 168 THR A C 1
ATOM 1350 O O . THR A 1 168 ? 23.491 24.867 -33.727 1.00 53.84 168 THR A O 1
ATOM 1353 N N . ARG A 1 169 ? 23.814 22.692 -33.338 1.00 47.91 169 ARG A N 1
ATOM 1354 C CA . ARG A 1 169 ? 22.567 22.274 -33.981 1.00 47.91 169 ARG A CA 1
ATOM 1355 C C . ARG A 1 169 ? 21.441 22.329 -32.953 1.00 47.91 169 ARG A C 1
ATOM 1357 O O . ARG A 1 169 ? 21.187 21.389 -32.207 1.00 47.91 169 ARG A O 1
ATOM 1364 N N . ARG A 1 170 ? 20.784 23.487 -32.913 1.00 51.25 170 ARG A N 1
ATOM 1365 C CA . ARG A 1 170 ? 19.485 23.712 -32.268 1.00 51.25 170 ARG A CA 1
ATOM 1366 C C . ARG A 1 170 ? 18.536 22.560 -32.651 1.00 51.25 170 ARG A C 1
ATOM 1368 O O . ARG A 1 170 ? 18.339 22.354 -33.851 1.00 51.25 170 ARG A O 1
ATOM 1375 N N . PRO A 1 171 ? 17.960 21.804 -31.699 1.00 52.56 171 PRO A N 1
ATOM 1376 C CA . PRO A 1 171 ? 17.001 20.760 -32.029 1.00 52.56 171 PRO A CA 1
ATOM 1377 C C . PRO A 1 171 ? 15.758 21.418 -32.634 1.00 52.56 171 PRO A C 1
ATOM 1379 O O . PRO A 1 171 ? 14.961 22.053 -31.945 1.00 52.56 171 PRO A O 1
ATOM 1382 N N . GLN A 1 172 ? 15.630 21.308 -33.956 1.00 48.56 172 GLN A N 1
ATOM 1383 C CA . GLN A 1 172 ? 14.371 21.511 -34.655 1.00 48.56 172 GLN A CA 1
ATOM 1384 C C . GLN A 1 172 ? 13.393 20.486 -34.084 1.00 48.56 172 GLN A C 1
ATOM 1386 O O . GLN A 1 172 ? 13.596 19.279 -34.220 1.00 48.56 172 GLN A O 1
ATOM 1391 N N . ILE A 1 173 ? 12.365 20.981 -33.398 1.00 52.16 173 ILE A N 1
ATOM 1392 C CA . ILE A 1 173 ? 11.196 20.203 -33.004 1.00 52.16 173 ILE A CA 1
ATOM 1393 C C . ILE A 1 173 ? 10.565 19.739 -34.314 1.00 52.16 173 ILE A C 1
ATOM 1395 O O . ILE A 1 173 ? 9.867 20.494 -34.989 1.00 52.16 173 ILE A O 1
ATOM 1399 N N . ALA A 1 174 ? 10.901 18.514 -34.716 1.00 48.19 174 ALA A N 1
ATOM 1400 C CA . ALA A 1 174 ? 10.276 17.847 -35.836 1.00 48.19 174 ALA A CA 1
ATOM 1401 C C . ALA A 1 174 ? 8.804 17.668 -35.472 1.00 48.19 174 ALA A C 1
ATOM 1403 O O . ALA A 1 174 ? 8.434 16.818 -34.662 1.00 48.19 174 ALA A O 1
ATOM 1404 N N . ILE A 1 175 ? 7.982 18.536 -36.050 1.00 48.59 175 ILE A N 1
ATOM 1405 C CA . ILE A 1 175 ? 6.536 18.412 -36.073 1.00 48.59 175 ILE A CA 1
ATOM 1406 C C . ILE A 1 175 ? 6.234 16.999 -36.562 1.00 48.59 175 ILE A C 1
ATOM 1408 O O . ILE A 1 175 ? 6.721 16.563 -37.607 1.00 48.59 175 ILE A O 1
ATOM 1412 N N . SER A 1 176 ? 5.483 16.295 -35.729 1.00 48.44 176 SER A N 1
ATOM 1413 C CA . SER A 1 176 ? 5.054 14.910 -35.799 1.00 48.44 176 SER A CA 1
ATOM 1414 C C . SER A 1 176 ? 4.656 14.490 -37.216 1.00 48.44 176 SER A C 1
ATOM 1416 O O . SER A 1 176 ? 3.487 14.545 -37.598 1.00 48.44 176 SER A O 1
ATOM 1418 N N . ARG A 1 177 ? 5.622 14.024 -38.013 1.00 45.03 177 ARG A N 1
ATOM 1419 C CA . ARG A 1 177 ? 5.311 13.201 -39.179 1.00 45.03 177 ARG A CA 1
ATOM 1420 C C . ARG A 1 177 ? 4.784 11.884 -38.630 1.00 45.03 177 ARG A C 1
ATOM 1422 O O . ARG A 1 177 ? 5.524 11.146 -37.984 1.00 45.03 177 ARG A O 1
ATOM 1429 N N . ARG A 1 178 ? 3.486 11.644 -38.835 1.00 51.53 178 ARG A N 1
ATOM 1430 C CA . ARG A 1 178 ? 2.827 10.361 -38.567 1.00 51.53 178 ARG A CA 1
ATOM 1431 C C . ARG A 1 178 ? 3.749 9.222 -39.029 1.00 51.53 178 ARG A C 1
ATOM 1433 O O . ARG A 1 178 ? 4.134 9.235 -40.201 1.00 51.53 178 ARG A O 1
ATOM 1440 N N . PRO A 1 179 ? 4.094 8.259 -38.156 1.00 54.34 179 PRO A N 1
ATOM 1441 C CA . PRO A 1 179 ? 4.784 7.051 -38.579 1.00 54.34 179 PRO A CA 1
ATOM 1442 C C . PRO A 1 179 ? 3.945 6.389 -39.672 1.00 54.34 179 PRO A C 1
ATOM 1444 O O . PRO A 1 179 ? 2.786 6.040 -39.445 1.00 54.34 179 PRO A O 1
ATOM 1447 N N . SER A 1 180 ? 4.492 6.290 -40.882 1.00 52.03 180 SER A N 1
ATOM 1448 C CA . SER A 1 180 ? 3.867 5.493 -41.933 1.00 52.03 180 SER A CA 1
ATOM 1449 C C . SER A 1 180 ? 3.984 4.030 -41.518 1.00 52.03 180 SER A C 1
ATOM 1451 O O . SER A 1 180 ? 5.074 3.470 -41.524 1.00 52.03 180 SER A O 1
ATOM 1453 N N . TYR A 1 181 ? 2.853 3.436 -41.132 1.00 54.34 181 TYR A N 1
ATOM 1454 C CA . TYR A 1 181 ? 2.660 2.029 -40.750 1.00 54.34 181 TYR A CA 1
ATOM 1455 C C . TYR A 1 181 ? 2.801 1.060 -41.943 1.00 54.34 181 TYR A C 1
ATOM 1457 O O . TYR A 1 181 ? 2.096 0.061 -42.049 1.00 54.34 181 TYR A O 1
ATOM 1465 N N . ALA A 1 182 ? 3.693 1.347 -42.886 1.00 52.81 182 ALA A N 1
ATOM 1466 C CA . ALA A 1 182 ? 3.919 0.487 -44.035 1.00 52.81 182 ALA A CA 1
ATOM 1467 C C . ALA A 1 182 ? 5.078 -0.473 -43.726 1.00 52.81 182 ALA A C 1
ATOM 1469 O O . ALA A 1 182 ? 6.234 -0.173 -44.006 1.00 52.81 182 ALA A O 1
ATOM 1470 N N . GLY A 1 183 ? 4.761 -1.625 -43.123 1.00 60.41 183 GLY A N 1
ATOM 1471 C CA . GLY A 1 183 ? 5.588 -2.834 -43.252 1.00 60.41 183 GLY A CA 1
ATOM 1472 C C . GLY A 1 183 ? 6.297 -3.377 -42.008 1.00 60.41 183 GLY A C 1
ATOM 1473 O O . GLY A 1 183 ? 6.907 -4.440 -42.109 1.00 60.41 183 GLY A O 1
ATOM 1474 N N . HIS A 1 184 ? 6.218 -2.737 -40.837 1.00 73.31 184 HIS A N 1
ATOM 1475 C CA . HIS A 1 184 ? 6.824 -3.316 -39.633 1.00 73.31 184 HIS A CA 1
ATOM 1476 C C . HIS A 1 184 ? 5.850 -4.287 -38.959 1.00 73.31 184 HIS A C 1
ATOM 1478 O O . HIS A 1 184 ? 4.862 -3.864 -38.360 1.00 73.31 184 HIS A O 1
ATOM 1484 N N . LYS A 1 185 ? 6.128 -5.595 -39.038 1.00 79.00 185 LYS A N 1
ATOM 1485 C CA . LYS A 1 185 ? 5.480 -6.559 -38.139 1.00 79.00 185 LYS A CA 1
ATOM 1486 C C . LYS A 1 185 ? 5.894 -6.201 -36.700 1.00 79.00 185 LYS A C 1
ATOM 1488 O O . LYS A 1 185 ? 7.101 -6.053 -36.470 1.00 79.00 185 LYS A O 1
ATOM 1493 N N . PRO A 1 186 ? 4.947 -6.002 -35.768 1.00 81.56 186 PRO A N 1
ATOM 1494 C CA . PRO A 1 186 ? 5.270 -5.725 -34.370 1.00 81.56 186 PRO A CA 1
ATOM 1495 C C . PRO A 1 186 ? 6.009 -6.916 -33.751 1.00 81.56 186 PRO A C 1
ATOM 1497 O O . PRO A 1 186 ? 5.797 -8.066 -34.147 1.00 81.56 186 PRO A O 1
ATOM 1500 N N . SER A 1 187 ? 6.897 -6.650 -32.791 1.00 86.00 187 SER A N 1
ATOM 1501 C CA . SER A 1 187 ? 7.548 -7.722 -32.034 1.00 86.00 187 SER A CA 1
ATOM 1502 C C . SER A 1 187 ? 6.535 -8.411 -31.117 1.00 86.00 187 SER A C 1
ATOM 1504 O O . SER A 1 187 ? 5.566 -7.801 -30.673 1.00 86.00 187 SER A O 1
ATOM 1506 N N . GLN A 1 188 ? 6.773 -9.676 -30.771 1.00 86.31 188 GLN A N 1
ATOM 1507 C CA . GLN A 1 188 ? 5.879 -10.421 -29.877 1.00 86.31 188 GLN A CA 1
ATOM 1508 C C . GLN A 1 188 ? 5.700 -9.740 -28.510 1.00 86.31 188 GLN A C 1
ATOM 1510 O O . GLN A 1 188 ? 4.590 -9.652 -27.998 1.00 86.31 188 GLN A O 1
ATOM 1515 N N . THR A 1 189 ? 6.768 -9.145 -27.978 1.00 84.38 189 THR A N 1
ATOM 1516 C CA . THR A 1 189 ? 6.724 -8.338 -26.750 1.00 84.38 189 THR A CA 1
ATOM 1517 C C . THR A 1 189 ? 5.824 -7.108 -26.869 1.00 84.38 189 THR A C 1
ATOM 1519 O O . THR A 1 189 ? 5.177 -6.722 -25.899 1.00 84.38 189 THR A O 1
ATOM 1522 N N . GLN A 1 190 ? 5.763 -6.493 -28.051 1.00 83.06 190 GLN A N 1
ATOM 1523 C CA . GLN A 1 190 ? 4.890 -5.354 -28.308 1.00 83.06 190 GLN A CA 1
ATOM 1524 C C . GLN A 1 190 ? 3.423 -5.799 -28.353 1.00 83.06 190 GLN A C 1
ATOM 1526 O O . GLN A 1 190 ? 2.574 -5.147 -27.753 1.00 83.06 190 GLN A O 1
ATOM 1531 N N . ILE A 1 191 ? 3.141 -6.946 -28.980 1.00 89.25 191 ILE A N 1
ATOM 1532 C CA . ILE A 1 191 ? 1.797 -7.543 -29.002 1.00 89.25 191 ILE A CA 1
ATOM 1533 C C . ILE A 1 191 ? 1.323 -7.850 -27.571 1.00 89.25 191 ILE A C 1
ATOM 1535 O O . ILE A 1 191 ? 0.204 -7.500 -27.207 1.00 89.25 191 ILE A O 1
ATOM 1539 N N . GLU A 1 192 ? 2.179 -8.440 -26.732 1.00 88.06 192 GLU A N 1
ATOM 1540 C CA . GLU A 1 192 ? 1.853 -8.751 -25.331 1.00 88.06 192 GLU A CA 1
ATOM 1541 C C . GLU A 1 192 ? 1.582 -7.491 -24.491 1.00 88.06 192 GLU A C 1
ATOM 1543 O O . GLU A 1 192 ? 0.637 -7.460 -23.698 1.00 88.06 192 GLU A O 1
ATOM 1548 N N . GLN A 1 193 ? 2.373 -6.428 -24.676 1.00 90.38 193 GLN A N 1
ATOM 1549 C CA . GLN A 1 193 ? 2.159 -5.151 -23.986 1.00 90.38 193 GLN A CA 1
ATOM 1550 C C . GLN A 1 193 ? 0.855 -4.473 -24.413 1.00 90.38 193 GLN A C 1
ATOM 1552 O O . GLN A 1 193 ? 0.115 -3.968 -23.562 1.00 90.38 193 GLN A O 1
ATOM 1557 N N . GLU A 1 194 ? 0.559 -4.465 -25.714 1.00 88.62 194 GLU A N 1
ATOM 1558 C CA . GLU A 1 194 ? -0.685 -3.907 -26.242 1.00 88.62 194 GLU A CA 1
ATOM 1559 C C . GLU A 1 194 ? -1.896 -4.705 -25.737 1.00 88.62 194 GLU A C 1
ATOM 1561 O O . GLU A 1 194 ? -2.851 -4.106 -25.249 1.00 88.62 194 GLU A O 1
ATOM 1566 N N . TYR A 1 195 ? -1.807 -6.039 -25.705 1.00 91.31 195 TYR A N 1
ATOM 1567 C CA . TYR A 1 195 ? -2.848 -6.905 -25.145 1.00 91.31 195 TYR A CA 1
ATOM 1568 C C . TYR A 1 195 ? -3.121 -6.627 -23.658 1.00 91.31 195 TYR A C 1
ATOM 1570 O O . TYR A 1 195 ? -4.275 -6.472 -23.256 1.00 91.31 195 TYR A O 1
ATOM 1578 N N . MET A 1 196 ? -2.076 -6.512 -22.827 1.00 91.56 196 MET A N 1
ATOM 1579 C CA . MET A 1 196 ? -2.250 -6.151 -21.413 1.00 91.56 196 MET A CA 1
ATOM 1580 C C . MET A 1 196 ? -2.896 -4.772 -21.247 1.00 91.56 196 MET A C 1
ATOM 1582 O O . MET A 1 196 ? -3.730 -4.574 -20.364 1.00 91.56 196 MET A O 1
ATOM 1586 N N . THR A 1 197 ? -2.517 -3.820 -22.098 1.00 92.25 197 THR A N 1
ATOM 1587 C CA . THR A 1 197 ? -3.074 -2.464 -22.070 1.00 92.25 197 THR A CA 1
ATOM 1588 C C . THR A 1 197 ? -4.558 -2.473 -22.436 1.00 92.25 197 THR A C 1
ATOM 1590 O O . THR A 1 197 ? -5.356 -1.837 -21.745 1.00 92.25 197 THR A O 1
ATOM 1593 N N . ASP A 1 198 ? -4.945 -3.237 -23.459 1.00 86.00 198 ASP A N 1
ATOM 1594 C CA . ASP A 1 198 ? -6.340 -3.392 -23.877 1.00 86.00 198 ASP A CA 1
ATOM 1595 C C . ASP A 1 198 ? -7.190 -4.038 -22.767 1.00 86.00 198 ASP A C 1
ATOM 1597 O O . ASP A 1 198 ? -8.274 -3.540 -22.463 1.00 86.00 198 ASP A O 1
ATOM 1601 N N . GLN A 1 199 ? -6.675 -5.064 -22.076 1.00 88.06 199 GLN A N 1
ATOM 1602 C CA . GLN A 1 199 ? -7.351 -5.689 -20.926 1.00 88.06 199 GLN A CA 1
ATOM 1603 C C . GLN A 1 199 ? -7.608 -4.694 -19.783 1.00 88.06 199 GLN A C 1
ATOM 1605 O O . GLN A 1 199 ? -8.717 -4.618 -19.248 1.00 88.06 199 GLN A O 1
ATOM 1610 N N . ILE A 1 200 ? -6.606 -3.876 -19.438 1.00 91.00 200 ILE A N 1
ATOM 1611 C CA . ILE A 1 200 ? -6.751 -2.828 -18.416 1.00 91.00 200 ILE A CA 1
ATOM 1612 C C . ILE A 1 200 ? -7.803 -1.803 -18.853 1.00 91.00 200 ILE A C 1
ATOM 1614 O O . ILE A 1 200 ? -8.667 -1.416 -18.064 1.00 91.00 200 ILE A O 1
ATOM 1618 N N . MET A 1 201 ? -7.760 -1.373 -20.113 1.00 85.94 201 MET A N 1
ATOM 1619 C CA . MET A 1 201 ? -8.692 -0.384 -20.649 1.00 85.94 201 MET A CA 1
ATOM 1620 C C . MET A 1 201 ? -10.135 -0.897 -20.693 1.00 85.94 201 MET A C 1
ATOM 1622 O O . MET A 1 201 ? -11.046 -0.138 -20.364 1.00 85.94 201 MET A O 1
ATOM 1626 N N . MET A 1 202 ? -10.350 -2.172 -21.026 1.00 85.56 202 MET A N 1
ATOM 1627 C CA . MET A 1 202 ? -11.671 -2.807 -20.969 1.00 85.56 202 MET A CA 1
ATOM 1628 C C . MET A 1 202 ? -12.239 -2.829 -19.547 1.00 85.56 202 MET A C 1
ATOM 1630 O O . MET A 1 202 ? -13.432 -2.607 -19.360 1.00 85.56 202 MET A O 1
ATOM 1634 N N . HIS A 1 203 ? -11.399 -3.063 -18.534 1.00 85.56 203 HIS A N 1
ATOM 1635 C CA . HIS A 1 203 ? -11.833 -3.036 -17.134 1.00 85.56 203 HIS A CA 1
ATOM 1636 C C . HIS A 1 203 ? -12.122 -1.621 -16.621 1.00 85.56 203 HIS A C 1
ATOM 1638 O O . HIS A 1 203 ? -13.050 -1.434 -15.837 1.00 85.56 203 HIS A O 1
ATOM 1644 N N . LEU A 1 204 ? -11.347 -0.621 -17.050 1.00 89.88 204 LEU A N 1
ATOM 1645 C CA . LEU A 1 204 ? -11.542 0.770 -16.629 1.00 89.88 204 LEU A CA 1
ATOM 1646 C C . LEU A 1 204 ? -12.724 1.451 -17.334 1.00 89.88 204 LEU A C 1
ATOM 1648 O O . LEU A 1 204 ? -13.321 2.366 -16.766 1.00 89.88 204 LEU A O 1
ATOM 1652 N N . TYR A 1 205 ? -13.057 1.029 -18.556 1.00 87.94 205 TYR A N 1
ATOM 1653 C CA . TYR A 1 205 ? -14.083 1.661 -19.389 1.00 87.94 205 TYR A CA 1
ATOM 1654 C C . TYR A 1 205 ? -15.015 0.629 -20.040 1.00 87.94 205 TYR A C 1
ATOM 1656 O O . TYR A 1 205 ? -15.035 0.531 -21.268 1.00 87.94 205 TYR A O 1
ATOM 1664 N N . PRO A 1 206 ? -15.830 -0.100 -19.258 1.00 82.38 206 PRO A N 1
ATOM 1665 C CA . PRO A 1 206 ? -16.705 -1.150 -19.789 1.00 82.38 206 PRO A CA 1
ATOM 1666 C C . PRO A 1 206 ? -17.742 -0.627 -20.800 1.00 82.38 206 PRO A C 1
ATOM 1668 O O . PRO A 1 206 ? -18.143 -1.349 -21.706 1.00 82.38 206 PRO A O 1
ATOM 1671 N N . GLU A 1 207 ? -18.128 0.649 -20.695 1.00 84.62 207 GLU A N 1
ATOM 1672 C CA . GLU A 1 207 ? -19.083 1.304 -21.605 1.00 84.62 207 GLU A CA 1
ATOM 1673 C C . GLU A 1 207 ? -18.491 1.612 -22.990 1.00 84.62 207 GLU A C 1
ATOM 1675 O O . GLU A 1 207 ? -19.213 1.831 -23.964 1.00 84.62 207 GLU A O 1
ATOM 1680 N N . ARG A 1 208 ? -17.157 1.677 -23.097 1.00 77.00 208 ARG A N 1
ATOM 1681 C CA . ARG A 1 208 ? -16.482 1.843 -24.383 1.00 77.00 208 ARG A CA 1
ATOM 1682 C C . ARG A 1 208 ? -16.267 0.445 -24.940 1.00 77.00 208 ARG A C 1
ATOM 1684 O O . ARG A 1 208 ? -15.474 -0.314 -24.397 1.00 77.00 208 ARG A O 1
ATOM 1691 N N . GLN A 1 209 ? -16.948 0.108 -26.033 1.00 73.19 209 GLN A N 1
ATOM 1692 C CA . GLN A 1 209 ? -16.676 -1.115 -26.794 1.00 73.19 209 GLN A CA 1
ATOM 1693 C C . GLN A 1 209 ? -15.272 -1.025 -27.408 1.00 73.19 209 GLN A C 1
ATOM 1695 O O . GLN A 1 209 ? -15.089 -0.610 -28.550 1.00 73.19 209 GLN A O 1
ATOM 1700 N N . ILE A 1 210 ? -14.254 -1.344 -26.612 1.00 74.62 210 ILE A N 1
ATOM 1701 C CA . ILE A 1 210 ? -12.866 -1.407 -27.049 1.00 74.62 210 ILE A CA 1
ATOM 1702 C C . ILE A 1 210 ? -12.691 -2.769 -27.711 1.00 74.62 210 ILE A C 1
ATOM 1704 O O . ILE A 1 210 ? -12.790 -3.804 -27.056 1.00 74.62 210 ILE A O 1
ATOM 1708 N N . HIS A 1 211 ? -12.497 -2.771 -29.027 1.00 75.00 211 HIS A N 1
ATOM 1709 C CA . HIS A 1 211 ? -12.176 -3.987 -29.762 1.00 75.00 211 HIS A CA 1
ATOM 1710 C C . HIS A 1 211 ? -10.670 -4.252 -29.695 1.00 75.00 211 HIS A C 1
ATOM 1712 O O . HIS A 1 211 ? -9.892 -3.322 -29.944 1.00 75.00 211 HIS A O 1
ATOM 1718 N N . PRO A 1 212 ? -10.257 -5.493 -29.379 1.00 71.75 212 PRO A N 1
ATOM 1719 C CA . PRO A 1 212 ? -8.859 -5.884 -29.453 1.00 71.75 212 PRO A CA 1
ATOM 1720 C C . PRO A 1 212 ? -8.332 -5.605 -30.857 1.00 71.75 212 PRO A C 1
ATOM 1722 O O . PRO A 1 212 ? -8.972 -5.947 -31.852 1.00 71.75 212 PRO A O 1
ATOM 1725 N N . ARG A 1 213 ? -7.161 -4.976 -30.947 1.00 73.75 213 ARG A N 1
ATOM 1726 C CA . ARG A 1 213 ? -6.559 -4.621 -32.245 1.00 73.75 213 ARG A CA 1
ATOM 1727 C C . ARG A 1 213 ? -5.947 -5.816 -32.978 1.00 73.75 213 ARG A C 1
ATOM 1729 O O . ARG A 1 213 ? -5.654 -5.707 -34.164 1.00 73.75 213 ARG A O 1
ATOM 1736 N N . TRP A 1 214 ? -5.761 -6.929 -32.272 1.00 66.25 214 TRP A N 1
ATOM 1737 C CA . TRP A 1 214 ? -5.062 -8.126 -32.731 1.00 66.25 214 TRP A CA 1
ATOM 1738 C C . TRP A 1 214 ? -5.959 -9.350 -32.501 1.00 66.25 214 TRP A C 1
ATOM 1740 O O . TRP A 1 214 ? -5.860 -10.000 -31.461 1.00 66.25 214 TRP A O 1
ATOM 1750 N N . ILE A 1 215 ? -6.872 -9.617 -33.439 1.00 57.97 215 ILE A N 1
ATOM 1751 C CA . ILE A 1 215 ? -7.671 -10.854 -33.515 1.00 57.97 215 ILE A CA 1
ATOM 1752 C C . ILE A 1 215 ? -7.387 -11.513 -34.859 1.00 57.97 215 ILE A C 1
ATOM 1754 O O . ILE A 1 215 ? -7.344 -10.762 -35.862 1.00 57.97 215 ILE A O 1
#